Protein AF-A0A6I9YZV6-F1 (afdb_monomer)

Secondary structure (DSSP, 8-state):
----------HHHHHHHHHHHHHHHHH----PPPPHHHHHHHHHHHHHHHHHTT-----------------------PPP-----PPPPTT----TTB-TTS-B-BHHHHTTS-----TTEEEEEEEETTEEEEEEEEEEEGGGS--TTS--PPSS--EE-TTT----B-SHHHHHHHTT---SS---HHHHEEEEEEE-TTS-EEEEEEP--TT-------------------------------------------------

Mean predicted aligned error: 20.84 Å

Organism: NCBI:txid35019

Sequence (264 aa):
MGNSYAGQLNSTRFEEVLHNSIEASLRSSNLVPRPIFSQLYLEAERQLSSLEAGNRVDNEEEEEEEDDDGDEGSETSSPPVTYQMKPPPEGCCTTDGFCQTGKDLRLASILNEPIEVPAGFLLVGAKSPTLPEHLLVCAVDKRFLPDDNGHNALLGFSGNCVGCGKKGFCYFTEFSNHINLKLTSQPKKQKHLKYYLVRNAQGTLTKGSAICWKGAEFRNRHSSSNTSSHTLLQPAENTGSSATVTNEPFLAAHPVGQAGIHQT

Structure (mmCIF, N/CA/C/O backbone):
data_AF-A0A6I9YZV6-F1
#
_entry.id   AF-A0A6I9YZV6-F1
#
loop_
_atom_site.group_PDB
_atom_site.id
_atom_site.type_symbol
_atom_site.label_atom_id
_atom_site.label_alt_id
_atom_site.label_comp_id
_atom_site.label_asym_id
_atom_site.label_entity_id
_atom_site.label_seq_id
_atom_site.pdbx_PDB_ins_code
_atom_site.Cartn_x
_atom_site.Cartn_y
_atom_site.Cartn_z
_atom_site.occupancy
_atom_site.B_iso_or_equiv
_atom_site.auth_seq_id
_atom_site.auth_comp_id
_atom_site.auth_asym_id
_atom_site.auth_atom_id
_atom_site.pdbx_PDB_model_num
ATOM 1 N N . MET A 1 1 ? 67.826 3.030 4.778 1.00 44.44 1 MET A N 1
ATOM 2 C CA . MET A 1 1 ? 67.356 2.466 3.496 1.00 44.44 1 MET A CA 1
ATOM 3 C C . MET A 1 1 ? 65.960 1.913 3.711 1.00 44.44 1 MET A C 1
ATOM 5 O O . MET A 1 1 ? 65.828 0.868 4.327 1.00 44.44 1 MET A O 1
ATOM 9 N N . GLY A 1 2 ? 64.933 2.649 3.294 1.00 40.94 2 GLY A N 1
ATOM 10 C CA . GLY A 1 2 ? 63.548 2.184 3.284 1.00 40.94 2 GLY A CA 1
ATOM 11 C C . GLY A 1 2 ? 62.936 2.609 1.957 1.00 40.94 2 GLY A C 1
ATOM 12 O O . GLY A 1 2 ? 62.724 3.798 1.744 1.00 40.94 2 GLY A O 1
ATOM 13 N N . ASN A 1 3 ? 62.751 1.655 1.046 1.00 45.25 3 ASN A N 1
ATOM 14 C CA . ASN A 1 3 ? 62.124 1.886 -0.251 1.00 45.25 3 ASN A CA 1
ATOM 15 C C . ASN A 1 3 ? 60.603 1.832 -0.081 1.00 45.25 3 ASN A C 1
ATOM 17 O O . ASN A 1 3 ? 60.041 0.750 0.065 1.00 45.25 3 ASN A O 1
ATOM 21 N N . SER A 1 4 ? 59.946 2.987 -0.153 1.00 49.34 4 SER A N 1
ATOM 22 C CA . SER A 1 4 ? 58.495 3.088 -0.321 1.00 49.34 4 SER A CA 1
ATOM 23 C C . SER A 1 4 ? 58.179 3.409 -1.780 1.00 49.34 4 SER A C 1
ATOM 25 O O . SER A 1 4 ? 58.048 4.572 -2.134 1.00 49.34 4 SER A O 1
ATOM 27 N N . TYR A 1 5 ? 58.067 2.384 -2.625 1.00 50.94 5 TYR A N 1
ATOM 28 C CA . TYR A 1 5 ? 57.389 2.470 -3.925 1.00 50.94 5 TYR A CA 1
ATOM 29 C C . TYR A 1 5 ? 56.676 1.144 -4.187 1.00 50.94 5 TYR A C 1
ATOM 31 O O . TYR A 1 5 ? 57.190 0.249 -4.850 1.00 50.94 5 TYR A O 1
ATOM 39 N N . ALA A 1 6 ? 55.481 1.008 -3.623 1.00 50.12 6 ALA A N 1
ATOM 40 C CA . ALA A 1 6 ? 54.536 -0.037 -3.981 1.00 50.12 6 ALA A CA 1
ATOM 41 C C . ALA A 1 6 ? 53.150 0.608 -4.059 1.00 50.12 6 ALA A C 1
ATOM 43 O O . ALA A 1 6 ? 52.594 0.985 -3.032 1.00 50.12 6 ALA A O 1
ATOM 44 N N . GLY A 1 7 ? 52.616 0.764 -5.276 1.00 52.34 7 GLY A N 1
ATOM 45 C CA . GLY A 1 7 ? 51.182 1.008 -5.460 1.00 52.34 7 GLY A CA 1
ATOM 46 C C . GLY A 1 7 ? 50.742 2.081 -6.453 1.00 52.34 7 GLY A C 1
ATOM 47 O O . GLY A 1 7 ? 49.538 2.240 -6.611 1.00 52.34 7 GLY A O 1
ATOM 48 N N . GLN A 1 8 ? 51.631 2.786 -7.159 1.00 49.34 8 GLN A N 1
ATOM 49 C CA . GLN A 1 8 ? 51.195 3.673 -8.246 1.00 49.34 8 GLN A CA 1
ATOM 50 C C . GLN A 1 8 ? 51.105 2.871 -9.548 1.00 49.34 8 GLN A C 1
ATOM 52 O O . GLN A 1 8 ? 52.004 2.875 -10.385 1.00 49.34 8 GLN A O 1
ATOM 57 N N . LEU A 1 9 ? 50.032 2.091 -9.675 1.00 53.56 9 LEU A N 1
ATOM 58 C CA . LEU A 1 9 ? 49.650 1.505 -10.954 1.00 53.56 9 LEU A CA 1
ATOM 59 C C . LEU A 1 9 ? 49.192 2.675 -11.827 1.00 53.56 9 LEU A C 1
ATOM 61 O O . LEU A 1 9 ? 48.122 3.234 -11.605 1.00 53.56 9 LEU A O 1
ATOM 65 N N . ASN A 1 10 ? 50.062 3.104 -12.737 1.00 57.56 10 ASN A N 1
ATOM 66 C CA . ASN A 1 10 ? 49.837 4.209 -13.661 1.00 57.56 10 ASN A CA 1
ATOM 67 C C . ASN A 1 10 ? 48.457 4.084 -14.336 1.00 57.56 10 ASN A C 1
ATOM 69 O O . ASN A 1 10 ? 48.278 3.245 -15.221 1.00 57.56 10 ASN A O 1
ATOM 73 N N . SER A 1 11 ? 47.501 4.924 -13.910 1.00 60.69 11 SER A N 1
ATOM 74 C CA . SER A 1 11 ? 46.153 5.062 -14.494 1.00 60.69 11 SER A CA 1
ATOM 75 C C . SER A 1 11 ? 46.207 5.188 -16.016 1.00 60.69 11 SER A C 1
ATOM 77 O O . SER A 1 11 ? 45.380 4.614 -16.715 1.00 60.69 11 SER A O 1
ATOM 79 N N . THR A 1 12 ? 47.265 5.823 -16.524 1.00 63.78 12 THR A N 1
ATOM 80 C CA . THR A 1 12 ? 47.551 6.024 -17.946 1.00 63.78 12 THR A CA 1
ATOM 81 C C . THR A 1 12 ? 47.537 4.742 -18.768 1.00 63.78 12 THR A C 1
ATOM 83 O O . THR A 1 12 ? 47.009 4.747 -19.871 1.00 63.78 12 THR A O 1
ATOM 86 N N . ARG A 1 13 ? 48.040 3.612 -18.250 1.00 69.88 13 ARG A N 1
ATOM 87 C CA . ARG A 1 13 ? 48.039 2.359 -19.028 1.00 69.88 13 ARG A CA 1
ATOM 88 C C . ARG A 1 13 ? 46.635 1.771 -19.166 1.00 69.88 13 ARG A C 1
ATOM 90 O O . ARG A 1 13 ? 46.313 1.171 -20.185 1.00 69.88 13 ARG A O 1
ATOM 97 N N . PHE A 1 14 ? 45.817 1.889 -18.124 1.00 75.00 14 PHE A N 1
ATOM 98 C CA . PHE A 1 14 ? 44.430 1.431 -18.173 1.00 75.00 14 PHE A CA 1
ATOM 99 C C . PHE A 1 14 ? 43.590 2.345 -19.066 1.00 75.00 14 PHE A C 1
ATOM 101 O O . PHE A 1 14 ? 42.806 1.864 -19.878 1.00 75.00 14 PHE A O 1
ATOM 108 N N . GLU A 1 15 ? 43.814 3.648 -18.952 1.00 78.06 15 GLU A N 1
ATOM 109 C CA . GLU A 1 15 ? 43.175 4.680 -19.758 1.00 78.06 15 GLU A CA 1
ATOM 110 C C . GLU A 1 15 ? 43.493 4.493 -21.249 1.00 78.06 15 GLU A C 1
ATOM 112 O O . GLU A 1 15 ? 42.571 4.382 -22.051 1.00 78.06 15 GLU A O 1
ATOM 117 N N . GLU A 1 16 ? 44.758 4.289 -21.629 1.00 79.25 16 GLU A N 1
ATOM 118 C CA . GLU A 1 16 ? 45.148 3.978 -23.016 1.00 79.25 16 GLU A CA 1
ATOM 119 C C . GLU A 1 16 ? 44.486 2.702 -23.553 1.00 79.25 16 GLU A C 1
ATOM 121 O O . GLU A 1 16 ? 44.028 2.672 -24.695 1.00 79.25 16 GLU A O 1
ATOM 126 N N . VAL A 1 17 ? 44.400 1.645 -22.739 1.00 82.56 17 VAL A N 1
ATOM 127 C CA . VAL A 1 17 ? 43.733 0.395 -23.139 1.00 82.56 17 VAL A CA 1
ATOM 128 C C . VAL A 1 17 ? 42.227 0.605 -23.319 1.00 82.56 17 VAL A C 1
ATOM 130 O O . VAL A 1 17 ? 41.647 0.048 -24.253 1.00 82.56 17 VAL A O 1
ATOM 133 N N . LEU A 1 18 ? 41.591 1.425 -22.477 1.00 83.62 18 LEU A N 1
ATOM 134 C CA . LEU A 1 18 ? 40.186 1.800 -22.639 1.00 83.62 18 LEU A CA 1
ATOM 135 C C . LEU A 1 18 ? 39.966 2.610 -23.917 1.00 83.62 18 LEU A C 1
ATOM 137 O O . LEU A 1 18 ? 39.087 2.256 -24.702 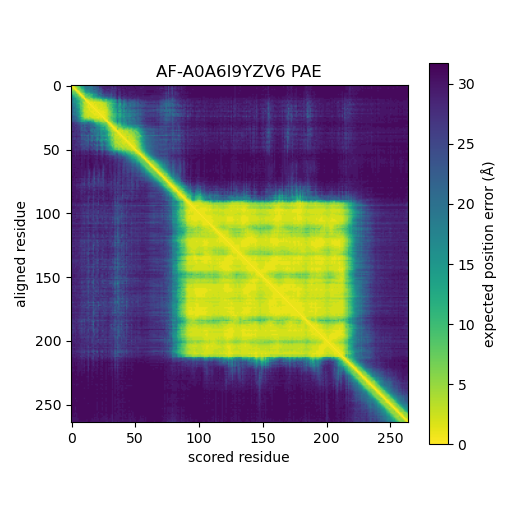1.00 83.62 18 LEU A O 1
ATOM 141 N N . HIS A 1 19 ? 40.782 3.638 -24.159 1.00 84.94 19 HIS A N 1
ATOM 142 C CA . HIS A 1 19 ? 40.709 4.440 -25.381 1.00 84.94 19 HIS A CA 1
ATOM 143 C C . HIS A 1 19 ? 40.888 3.566 -26.629 1.00 84.94 19 HIS A C 1
ATOM 145 O O . HIS A 1 19 ? 40.088 3.658 -27.560 1.00 84.94 19 HIS A O 1
ATOM 151 N N . ASN A 1 20 ? 41.850 2.638 -26.614 1.00 84.19 20 ASN A N 1
ATOM 152 C CA . ASN A 1 20 ? 42.085 1.706 -27.718 1.00 84.19 20 ASN A CA 1
ATOM 153 C C . ASN A 1 20 ? 40.909 0.732 -27.921 1.00 84.19 20 ASN A C 1
ATOM 155 O O . ASN A 1 20 ? 40.487 0.488 -29.050 1.00 84.19 20 ASN A O 1
ATOM 159 N N . SER A 1 21 ? 40.317 0.223 -26.835 1.00 79.19 21 SER A N 1
ATOM 160 C CA . SER A 1 21 ? 39.144 -0.656 -26.905 1.00 79.19 21 SER A CA 1
ATOM 161 C C . SER A 1 21 ? 37.906 0.061 -27.450 1.00 79.19 21 SER A C 1
ATOM 163 O O . SER A 1 21 ? 37.134 -0.547 -28.193 1.00 79.19 21 SER A O 1
ATOM 165 N N . ILE A 1 22 ? 37.694 1.328 -27.083 1.00 79.25 22 ILE A N 1
ATOM 166 C CA . ILE A 1 22 ? 36.577 2.145 -27.579 1.00 79.25 22 ILE A CA 1
ATOM 167 C C . ILE A 1 22 ? 36.776 2.435 -29.067 1.00 79.25 22 ILE A C 1
ATOM 169 O O . ILE A 1 22 ? 35.869 2.199 -29.864 1.00 79.25 22 ILE A O 1
ATOM 173 N N . GLU A 1 23 ? 37.978 2.858 -29.459 1.00 84.25 23 GLU A N 1
ATOM 174 C CA . GLU A 1 23 ? 38.325 3.083 -30.860 1.00 84.25 23 GLU A CA 1
ATOM 175 C C . GLU A 1 23 ? 38.184 1.819 -31.718 1.00 84.25 23 GLU A C 1
ATOM 177 O O . GLU A 1 23 ? 37.659 1.882 -32.831 1.00 84.25 23 GLU A O 1
ATOM 182 N N . ALA A 1 24 ? 38.613 0.661 -31.210 1.00 80.94 24 ALA A N 1
ATOM 183 C CA . ALA A 1 24 ? 38.456 -0.615 -31.901 1.00 80.94 24 ALA A CA 1
ATOM 184 C C . ALA A 1 24 ? 36.977 -0.986 -32.076 1.00 80.94 24 ALA A C 1
ATOM 186 O O . ALA A 1 24 ? 36.591 -1.463 -33.141 1.00 80.94 24 ALA A O 1
ATOM 187 N N . SER A 1 25 ? 36.145 -0.723 -31.064 1.00 79.00 25 SER A N 1
ATOM 188 C CA . SER A 1 25 ? 34.703 -0.972 -31.122 1.00 79.00 25 SER A CA 1
ATOM 189 C C . SER A 1 25 ? 34.014 -0.065 -32.149 1.00 79.00 25 SER A C 1
ATOM 191 O O . SER A 1 25 ? 33.261 -0.558 -32.987 1.00 79.00 25 SER A O 1
ATOM 193 N N . LEU A 1 26 ? 34.346 1.234 -32.159 1.00 76.50 26 LEU A N 1
ATOM 194 C CA . LEU A 1 26 ? 33.805 2.224 -33.102 1.00 76.50 26 LEU A CA 1
ATOM 195 C C . LEU A 1 26 ? 34.241 1.977 -34.552 1.00 76.50 26 LEU A C 1
ATOM 197 O O . LEU A 1 26 ? 33.471 2.230 -35.476 1.00 76.50 26 LEU A O 1
ATOM 201 N N . ARG A 1 27 ? 35.461 1.469 -34.768 1.00 81.06 27 ARG A N 1
ATOM 202 C CA . ARG A 1 27 ? 35.944 1.072 -36.102 1.00 81.06 27 ARG A CA 1
ATOM 203 C C . ARG A 1 27 ? 35.453 -0.311 -36.527 1.00 81.06 27 ARG A C 1
ATOM 205 O O . ARG A 1 27 ? 35.581 -0.663 -37.700 1.00 81.06 27 ARG A O 1
ATOM 212 N N . SER A 1 28 ? 34.912 -1.111 -35.607 1.00 71.56 28 SER A N 1
ATOM 213 C CA . SER A 1 28 ? 34.403 -2.436 -35.939 1.00 71.56 28 SER A CA 1
ATOM 214 C C . SER A 1 28 ? 33.027 -2.333 -36.598 1.00 71.56 28 SER A C 1
ATOM 216 O O . SER A 1 28 ? 32.058 -1.866 -36.010 1.00 71.56 28 SER A O 1
ATOM 218 N N . SER A 1 29 ? 32.917 -2.834 -37.826 1.00 64.25 29 SER A N 1
ATOM 219 C CA . SER A 1 29 ? 31.647 -3.012 -38.541 1.00 64.25 29 SER A CA 1
ATOM 220 C C . SER A 1 29 ? 30.896 -4.277 -38.100 1.00 64.25 29 SER A C 1
ATOM 222 O O . SER A 1 29 ? 30.079 -4.819 -38.847 1.00 64.25 29 SER A O 1
ATOM 224 N N . ASN A 1 30 ? 31.166 -4.779 -36.889 1.00 64.94 30 ASN A N 1
ATOM 225 C CA . ASN A 1 30 ? 30.411 -5.893 -36.336 1.00 64.94 30 ASN A CA 1
ATOM 226 C C . ASN A 1 30 ? 29.022 -5.377 -35.977 1.00 64.94 30 ASN A C 1
ATOM 228 O O . ASN A 1 30 ? 28.838 -4.691 -34.973 1.00 64.94 30 ASN A O 1
ATOM 232 N N . LEU A 1 31 ? 28.041 -5.708 -36.816 1.00 61.03 31 LEU A N 1
ATOM 233 C CA . LEU A 1 31 ? 26.633 -5.492 -36.525 1.00 61.03 31 LEU A CA 1
ATOM 234 C C . LEU A 1 31 ? 26.278 -6.326 -35.292 1.00 61.03 31 LEU A C 1
ATOM 236 O O . LEU A 1 31 ? 25.916 -7.497 -35.397 1.00 61.03 31 LEU A O 1
ATOM 240 N N . VAL A 1 32 ? 26.415 -5.726 -34.110 1.00 64.44 32 VAL A N 1
ATOM 241 C CA . VAL A 1 32 ? 25.829 -6.257 -32.882 1.00 64.44 32 VAL A CA 1
ATOM 242 C C . VAL A 1 32 ? 24.349 -6.478 -33.196 1.00 64.44 32 VAL A C 1
ATOM 244 O O . VAL A 1 32 ? 23.688 -5.512 -33.596 1.00 64.44 32 VAL A O 1
ATOM 247 N N . PRO A 1 33 ? 23.819 -7.714 -33.088 1.00 59.50 33 PRO A N 1
ATOM 248 C CA . PRO A 1 33 ? 22.413 -7.965 -33.353 1.00 59.50 33 PRO A CA 1
ATOM 249 C C . PRO A 1 33 ? 21.601 -6.995 -32.506 1.00 59.50 33 PRO A C 1
ATOM 251 O O . PRO A 1 33 ? 21.724 -6.990 -31.277 1.00 59.50 33 PRO A O 1
ATOM 254 N N . ARG A 1 34 ? 20.837 -6.113 -33.159 1.00 64.12 34 ARG A N 1
ATOM 255 C CA . ARG A 1 34 ? 20.019 -5.148 -32.430 1.00 64.12 34 ARG A CA 1
ATOM 256 C C . ARG A 1 34 ? 19.104 -5.936 -31.491 1.00 64.12 34 ARG A C 1
ATOM 258 O O . ARG A 1 34 ? 18.521 -6.932 -31.923 1.00 64.12 34 ARG A O 1
ATOM 265 N N . PRO A 1 35 ? 18.975 -5.528 -30.217 1.00 72.88 35 PRO A N 1
ATOM 266 C CA . PRO A 1 35 ? 18.020 -6.150 -29.317 1.00 72.88 35 PRO A CA 1
ATOM 267 C C . PRO A 1 35 ? 16.649 -6.172 -29.995 1.00 72.88 35 PRO A C 1
ATOM 269 O O . PRO A 1 35 ? 16.227 -5.152 -30.542 1.00 72.88 35 PRO A O 1
ATOM 272 N N . ILE A 1 36 ? 15.961 -7.318 -29.953 1.00 69.94 36 ILE A N 1
ATOM 273 C CA . ILE A 1 36 ? 14.684 -7.555 -30.658 1.00 69.94 36 ILE A CA 1
ATOM 274 C C . ILE A 1 36 ? 13.688 -6.407 -30.419 1.00 69.94 36 ILE A C 1
ATOM 276 O O . ILE A 1 36 ? 12.962 -5.999 -31.319 1.00 69.94 36 ILE A O 1
ATOM 280 N N . PHE A 1 37 ? 13.711 -5.825 -29.219 1.00 70.69 37 PHE A N 1
ATOM 281 C CA . PHE A 1 37 ? 12.858 -4.705 -28.846 1.00 70.69 37 PHE A CA 1
ATOM 282 C C . PHE A 1 37 ? 13.095 -3.429 -29.678 1.00 70.69 37 PHE A C 1
ATOM 284 O O . PHE A 1 37 ? 12.135 -2.809 -30.127 1.00 70.69 37 PHE A O 1
ATOM 291 N N . SER A 1 38 ? 14.351 -3.054 -29.941 1.00 68.00 38 SER A N 1
ATOM 292 C CA . SER A 1 38 ? 14.676 -1.876 -30.762 1.00 68.00 38 SER A CA 1
ATOM 293 C C . SER A 1 38 ? 14.303 -2.077 -32.227 1.00 68.00 38 SER A C 1
ATOM 295 O O . SER A 1 38 ? 13.944 -1.119 -32.904 1.00 68.00 38 SER A O 1
ATOM 297 N N . GLN A 1 39 ? 14.378 -3.315 -32.720 1.00 70.75 39 GLN A N 1
ATOM 298 C CA . GLN A 1 39 ? 13.991 -3.632 -34.091 1.00 70.75 39 GLN A CA 1
ATOM 299 C C . GLN A 1 39 ? 12.475 -3.522 -34.279 1.00 70.75 39 GLN A C 1
ATOM 301 O O . GLN A 1 39 ? 12.041 -2.896 -35.238 1.00 70.75 39 GLN A O 1
ATOM 306 N N . LEU A 1 40 ? 11.687 -4.031 -33.326 1.00 72.38 40 LEU A N 1
ATOM 307 C CA . LEU A 1 40 ? 10.227 -3.905 -33.351 1.00 72.38 40 LEU A CA 1
ATOM 308 C C . LEU A 1 40 ? 9.767 -2.445 -33.290 1.00 72.38 40 LEU A C 1
ATOM 310 O O . LEU A 1 40 ? 8.849 -2.074 -34.011 1.00 72.38 40 LEU A O 1
ATOM 314 N N . TYR A 1 41 ? 10.408 -1.619 -32.459 1.00 73.25 41 TYR A N 1
ATOM 315 C CA . TYR A 1 41 ? 10.058 -0.204 -32.343 1.00 73.25 41 TYR A CA 1
ATOM 316 C C . TYR A 1 41 ? 10.369 0.573 -33.633 1.00 73.25 41 TYR A C 1
ATOM 318 O O . TYR A 1 41 ? 9.487 1.230 -34.173 1.00 73.25 41 TYR A O 1
ATOM 326 N N . LEU A 1 42 ? 11.579 0.420 -34.184 1.00 73.00 42 LEU A N 1
ATOM 327 C CA . LEU A 1 42 ? 11.977 1.089 -35.431 1.00 73.00 42 LEU A CA 1
ATOM 328 C C . LEU A 1 42 ? 11.180 0.595 -36.648 1.00 73.00 42 LEU A C 1
ATOM 330 O O . LEU A 1 42 ? 10.915 1.354 -37.578 1.00 73.00 42 LEU A O 1
ATOM 334 N N . GLU A 1 43 ? 10.802 -0.683 -36.668 1.00 74.06 43 GLU A N 1
ATOM 335 C CA . GLU A 1 43 ? 9.955 -1.236 -37.723 1.00 74.06 43 GLU A CA 1
ATOM 336 C C . GLU A 1 43 ? 8.508 -0.749 -37.602 1.00 74.06 43 GLU A C 1
ATOM 338 O O . GLU A 1 43 ? 7.895 -0.441 -38.623 1.00 74.06 43 GLU A O 1
ATOM 343 N N . ALA A 1 44 ? 7.996 -0.591 -36.377 1.00 70.50 44 ALA A N 1
ATOM 344 C CA . ALA A 1 44 ? 6.698 0.028 -36.128 1.00 70.50 44 ALA A CA 1
ATOM 345 C C . ALA A 1 44 ? 6.686 1.509 -36.540 1.00 70.50 44 ALA A C 1
ATOM 347 O O . ALA A 1 44 ? 5.769 1.920 -37.246 1.00 70.50 44 ALA A O 1
ATOM 348 N N . GLU A 1 45 ? 7.717 2.287 -36.191 1.00 69.88 45 GLU A N 1
ATOM 349 C CA . GLU A 1 45 ? 7.854 3.681 -36.641 1.00 69.88 45 GLU A CA 1
ATOM 350 C C . GLU A 1 45 ? 7.901 3.771 -38.169 1.00 69.88 45 GLU A C 1
ATOM 352 O O . GLU A 1 45 ? 7.150 4.539 -38.759 1.00 69.88 45 GLU A O 1
ATOM 357 N N . ARG A 1 46 ? 8.689 2.918 -38.839 1.00 73.56 46 ARG A N 1
ATOM 358 C CA . ARG A 1 46 ? 8.756 2.894 -40.309 1.00 73.56 46 ARG A CA 1
ATOM 359 C C . ARG A 1 46 ? 7.420 2.525 -40.964 1.00 73.56 46 ARG A C 1
ATOM 361 O O . ARG A 1 46 ? 7.106 3.050 -42.031 1.00 73.56 46 ARG A O 1
ATOM 368 N N . GLN A 1 47 ? 6.641 1.624 -40.361 1.00 69.00 47 GLN A N 1
ATOM 369 C CA . GLN A 1 47 ? 5.294 1.308 -40.849 1.00 69.00 47 GLN A CA 1
ATOM 370 C C . GLN A 1 47 ? 4.324 2.478 -40.660 1.00 69.00 47 GLN A C 1
ATOM 372 O O . GLN A 1 47 ? 3.503 2.716 -41.543 1.00 69.00 47 GLN A O 1
ATOM 377 N N . LEU A 1 48 ? 4.451 3.232 -39.566 1.00 67.81 48 LEU A N 1
ATOM 378 C CA . LEU A 1 48 ? 3.666 4.445 -39.334 1.00 67.81 48 LEU A CA 1
ATOM 379 C C . LEU A 1 48 ? 4.031 5.544 -40.341 1.00 67.81 48 LEU A C 1
ATOM 381 O O . LEU A 1 48 ? 3.138 6.069 -41.001 1.00 67.81 48 LEU A O 1
ATOM 385 N N . SER A 1 49 ? 5.323 5.784 -40.582 1.00 63.91 49 SER A N 1
ATOM 386 C CA . SER A 1 49 ? 5.779 6.758 -41.585 1.00 63.91 49 SER A CA 1
ATOM 387 C C . SER A 1 49 ? 5.340 6.387 -43.008 1.00 63.91 49 SER A C 1
ATOM 389 O O . SER A 1 49 ? 5.014 7.255 -43.815 1.00 63.91 49 SER A O 1
ATOM 391 N N . SER A 1 50 ? 5.296 5.088 -43.332 1.00 64.25 50 SER A N 1
ATOM 392 C CA . SER A 1 50 ? 4.795 4.607 -44.627 1.00 64.25 50 SER A CA 1
ATOM 393 C C . SER A 1 50 ? 3.276 4.743 -44.775 1.00 64.25 50 SER A C 1
ATOM 395 O O . SER A 1 50 ? 2.793 4.788 -45.906 1.00 64.25 50 SER A O 1
ATOM 397 N N . LEU A 1 51 ? 2.527 4.772 -43.668 1.00 59.78 51 LEU A N 1
ATOM 398 C CA . LEU A 1 51 ? 1.076 4.965 -43.658 1.00 59.78 51 LEU A CA 1
ATOM 399 C C . LEU A 1 51 ? 0.713 6.457 -43.745 1.00 59.78 51 LEU A C 1
ATOM 401 O O . LEU A 1 51 ? -0.270 6.815 -44.389 1.00 59.78 51 LEU A O 1
ATOM 405 N N . GLU A 1 52 ? 1.540 7.327 -43.163 1.00 57.44 52 GLU A N 1
ATOM 406 C CA . GLU A 1 52 ? 1.384 8.787 -43.218 1.00 57.44 52 GLU A CA 1
ATOM 407 C C . GLU A 1 52 ? 1.720 9.371 -44.602 1.00 57.44 52 GLU A C 1
ATOM 409 O O . GLU A 1 52 ? 1.104 10.347 -45.024 1.00 57.44 52 GLU A O 1
ATOM 414 N N . ALA A 1 53 ? 2.598 8.725 -45.379 1.00 51.62 53 ALA A N 1
ATOM 415 C CA . ALA A 1 53 ? 2.918 9.127 -46.756 1.00 51.62 53 ALA A CA 1
ATOM 416 C C . ALA A 1 53 ? 1.806 8.831 -47.796 1.00 51.62 53 ALA A C 1
ATOM 418 O O . ALA A 1 53 ? 1.966 9.150 -48.975 1.00 51.62 53 ALA A O 1
ATOM 419 N N . GLY A 1 54 ? 0.689 8.211 -47.389 1.00 46.28 54 GLY A N 1
ATOM 420 C CA . GLY A 1 54 ? -0.422 7.824 -48.271 1.00 46.28 54 GLY A CA 1
ATOM 421 C C . GLY A 1 54 ? -1.549 8.854 -48.431 1.00 46.28 54 GLY A C 1
ATOM 422 O O . GLY A 1 54 ? -2.411 8.660 -49.286 1.00 46.28 54 GLY A O 1
ATOM 423 N N . ASN A 1 55 ? -1.558 9.945 -47.659 1.00 43.72 55 ASN A N 1
ATOM 424 C CA . ASN A 1 55 ? -2.611 10.966 -47.706 1.00 43.72 55 ASN A CA 1
ATOM 425 C C . ASN A 1 55 ? -2.036 12.330 -48.125 1.00 43.72 55 ASN A C 1
ATOM 427 O O . ASN A 1 55 ? -1.577 13.099 -47.286 1.00 43.72 55 ASN A O 1
ATOM 431 N N . ARG A 1 56 ? -2.094 12.654 -49.423 1.00 47.78 56 ARG A N 1
ATOM 432 C CA . ARG A 1 56 ? -1.774 13.991 -49.953 1.00 47.78 56 ARG A CA 1
ATOM 433 C C . ARG A 1 56 ? -3.033 14.676 -50.494 1.00 47.78 56 ARG A C 1
ATOM 435 O O . ARG A 1 56 ? -3.580 14.206 -51.485 1.00 47.78 56 ARG A O 1
ATOM 442 N N . VAL A 1 57 ? -3.420 15.797 -49.881 1.00 37.69 57 VAL A N 1
ATOM 443 C CA . VAL A 1 57 ? -4.130 16.951 -50.483 1.00 37.69 57 VAL A CA 1
ATOM 444 C C . VAL A 1 57 ? -3.653 18.173 -49.674 1.00 37.69 57 VAL A C 1
ATOM 446 O O . VAL A 1 57 ? -3.942 18.249 -48.487 1.00 37.69 57 VAL A O 1
ATOM 449 N N . ASP A 1 58 ? -2.593 18.856 -50.110 1.00 38.97 58 ASP A N 1
ATOM 450 C CA . ASP A 1 58 ? -2.621 20.110 -50.890 1.00 38.97 58 ASP A CA 1
ATOM 451 C C . ASP A 1 58 ? -3.178 21.315 -50.105 1.00 38.97 58 ASP A C 1
ATOM 453 O O . ASP A 1 58 ? -4.390 21.439 -49.956 1.00 38.97 58 ASP A O 1
ATOM 457 N N . ASN A 1 59 ? -2.282 22.165 -49.581 1.00 40.16 59 ASN A N 1
ATOM 458 C CA . ASN A 1 59 ? -2.399 23.625 -49.665 1.00 40.16 59 ASN A CA 1
ATOM 459 C C . ASN A 1 59 ? -1.044 24.282 -49.327 1.00 40.16 59 ASN A C 1
ATOM 461 O O . ASN A 1 59 ? -0.417 23.931 -48.325 1.00 40.16 59 ASN A O 1
ATOM 465 N N . GLU A 1 60 ? -0.615 25.184 -50.203 1.00 43.75 60 GLU A N 1
ATOM 466 C CA . GLU A 1 60 ? 0.655 25.922 -50.226 1.00 43.75 60 GLU A CA 1
ATOM 467 C C . GLU A 1 60 ? 0.561 27.266 -49.460 1.00 43.75 60 GLU A C 1
ATOM 469 O O . GLU A 1 60 ? -0.499 27.584 -48.918 1.00 43.75 60 GLU A O 1
ATOM 474 N N . GLU A 1 61 ? 1.670 28.026 -49.492 1.00 39.44 61 GLU A N 1
ATOM 475 C CA . GLU A 1 61 ? 2.003 29.360 -48.926 1.00 39.44 61 GLU A CA 1
ATOM 476 C C . GLU A 1 61 ? 2.914 29.271 -47.677 1.00 39.44 61 GLU A C 1
ATOM 478 O O . GLU A 1 61 ? 2.461 28.938 -46.583 1.00 39.44 61 GLU A O 1
ATOM 483 N N . GLU A 1 62 ? 4.248 29.228 -47.872 1.00 43.47 62 GLU A N 1
ATOM 484 C CA . GLU A 1 62 ? 5.207 30.368 -48.023 1.00 43.47 62 GLU A CA 1
ATOM 485 C C . GLU A 1 62 ? 5.369 31.165 -46.715 1.00 43.47 62 GLU A C 1
ATOM 487 O O . GLU A 1 62 ? 4.392 31.430 -46.030 1.00 43.47 62 GLU A O 1
ATOM 492 N N . GLU A 1 63 ? 6.511 31.672 -46.268 1.00 41.75 63 GLU A N 1
ATOM 493 C CA . GLU A 1 63 ? 7.961 31.602 -46.505 1.00 41.75 63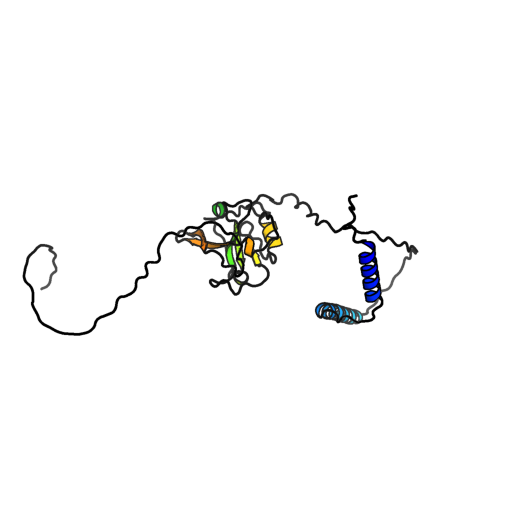 GLU A CA 1
ATOM 494 C C . GLU A 1 63 ? 8.519 32.427 -45.317 1.00 41.75 63 GLU A C 1
ATOM 496 O O . GLU A 1 63 ? 7.844 33.350 -44.865 1.00 41.75 63 GLU A O 1
ATOM 501 N N . GLU A 1 64 ? 9.699 32.108 -44.787 1.00 40.84 64 GLU A N 1
ATOM 502 C CA . GLU A 1 64 ? 10.716 33.100 -44.384 1.00 40.84 64 GLU A CA 1
ATOM 503 C C . GLU A 1 64 ? 11.937 32.361 -43.820 1.00 40.84 64 GLU A C 1
ATOM 505 O O . GLU A 1 64 ? 11.872 31.638 -42.822 1.00 40.84 64 GLU A O 1
ATOM 510 N N . GLU A 1 65 ? 13.039 32.516 -44.545 1.00 45.72 65 GLU A N 1
ATOM 511 C CA . GLU A 1 65 ? 14.372 32.034 -44.221 1.00 45.72 65 GLU A CA 1
ATOM 512 C C . GLU A 1 65 ? 15.061 32.998 -43.255 1.00 45.72 65 GLU A C 1
ATOM 514 O O . GLU A 1 65 ? 15.002 34.205 -43.467 1.00 45.72 65 GLU A O 1
ATOM 519 N N . GLU A 1 66 ? 15.795 32.474 -42.274 1.00 46.78 66 GLU A N 1
ATOM 520 C CA . GLU A 1 66 ? 17.030 33.115 -41.820 1.00 46.78 66 GLU A CA 1
ATOM 521 C C . GLU A 1 66 ? 18.084 32.030 -41.572 1.00 46.78 66 GLU A C 1
ATOM 523 O O . GLU A 1 66 ? 17.925 31.140 -40.731 1.0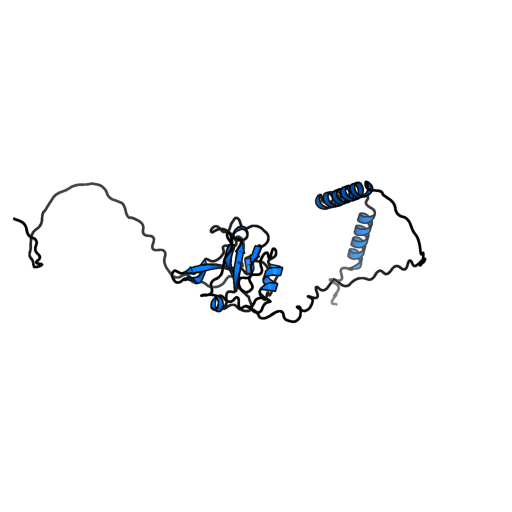0 46.78 66 GLU A O 1
ATOM 528 N N . ASP A 1 67 ? 19.145 32.122 -42.370 1.00 47.94 67 ASP A N 1
ATOM 529 C CA . ASP A 1 67 ? 20.432 31.469 -42.195 1.00 47.94 67 ASP A CA 1
ATOM 530 C C . ASP A 1 67 ? 21.056 31.848 -40.838 1.00 47.94 67 ASP A C 1
ATOM 532 O O . ASP A 1 67 ? 21.170 33.029 -40.512 1.00 47.94 67 ASP A O 1
ATOM 536 N N . ASP A 1 68 ? 21.549 30.864 -40.082 1.00 50.25 68 ASP A N 1
ATOM 537 C CA . ASP A 1 68 ? 22.675 31.082 -39.167 1.00 50.25 68 ASP A CA 1
ATOM 538 C C . ASP A 1 68 ? 23.584 29.848 -39.187 1.00 50.25 68 ASP A C 1
ATOM 540 O O . ASP A 1 68 ? 23.289 28.785 -38.630 1.00 50.25 68 ASP A O 1
ATOM 544 N N . ASP A 1 69 ? 24.689 30.003 -39.910 1.0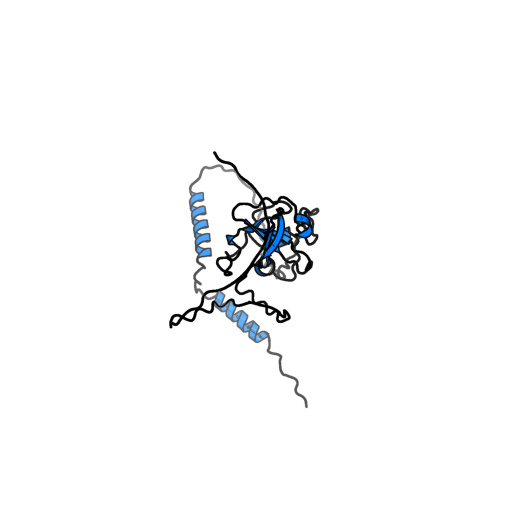0 54.50 69 ASP A N 1
ATOM 545 C CA . ASP A 1 69 ? 25.835 29.111 -39.912 1.00 54.50 69 ASP A CA 1
ATOM 546 C C . ASP A 1 69 ? 26.576 29.218 -38.570 1.00 54.50 69 ASP A C 1
ATOM 548 O O . ASP A 1 69 ? 27.113 30.271 -38.225 1.00 54.50 69 ASP A O 1
ATOM 552 N N . GLY A 1 70 ? 26.694 28.112 -37.833 1.00 45.44 70 GLY A N 1
ATOM 553 C CA . GLY A 1 70 ? 27.435 28.106 -36.571 1.00 45.44 70 GLY A CA 1
ATOM 554 C C . GLY A 1 70 ? 27.720 26.716 -36.015 1.00 45.44 70 GLY A C 1
ATOM 555 O O . GLY A 1 70 ? 27.163 26.317 -34.996 1.00 45.44 70 GLY A O 1
ATOM 556 N N . ASP A 1 71 ? 28.609 25.974 -36.675 1.00 50.50 71 ASP A N 1
ATOM 557 C CA . ASP A 1 71 ? 29.328 24.854 -36.059 1.00 50.50 71 ASP A CA 1
ATOM 558 C C . ASP A 1 71 ? 30.269 25.394 -34.969 1.00 50.50 71 ASP A C 1
ATOM 560 O O . ASP A 1 71 ? 31.342 25.909 -35.273 1.00 50.50 71 ASP A O 1
ATOM 564 N N . GLU A 1 72 ? 29.884 25.268 -33.698 1.00 49.66 72 GLU A N 1
ATOM 565 C CA . GLU A 1 72 ? 30.844 25.255 -32.594 1.00 49.66 72 GLU A CA 1
ATOM 566 C C . GLU A 1 72 ? 30.577 24.067 -31.666 1.00 49.66 72 GLU A C 1
ATOM 568 O O . GLU A 1 72 ? 29.620 24.015 -30.885 1.00 49.66 72 GLU A O 1
ATOM 573 N N . GLY A 1 73 ? 31.482 23.091 -31.749 1.00 54.78 73 GLY A N 1
ATOM 574 C CA . GLY A 1 73 ? 31.582 21.973 -30.828 1.00 54.78 73 GLY A CA 1
ATOM 575 C C . GLY A 1 73 ? 31.623 22.438 -29.372 1.00 54.78 73 GLY A C 1
ATOM 576 O O . GLY A 1 73 ? 32.565 23.085 -28.924 1.00 54.78 73 GLY A O 1
ATOM 577 N N . SER A 1 74 ? 30.605 22.049 -28.608 1.00 46.50 74 SER A N 1
ATOM 578 C CA . SER A 1 74 ? 30.588 22.173 -27.153 1.00 46.50 74 SER A CA 1
ATOM 579 C C . SER A 1 74 ? 30.440 20.794 -26.525 1.00 46.50 74 SER A C 1
ATOM 581 O O . SER A 1 74 ? 29.348 20.320 -26.213 1.00 46.50 74 SER A O 1
ATOM 583 N N . GLU A 1 75 ? 31.583 20.153 -26.306 1.00 47.97 75 GLU A N 1
ATOM 584 C CA . GLU A 1 75 ? 31.759 19.009 -25.413 1.00 47.97 75 GLU A CA 1
ATOM 585 C C . GLU A 1 75 ? 31.522 19.425 -23.948 1.00 47.97 75 GLU A C 1
ATOM 587 O O . GLU A 1 75 ? 32.422 19.504 -23.114 1.00 47.97 75 GLU A O 1
ATOM 592 N N . THR A 1 76 ? 30.270 19.716 -23.598 1.00 41.69 76 THR A N 1
ATOM 593 C CA . THR A 1 76 ? 29.898 19.933 -22.199 1.00 41.69 76 THR A CA 1
ATOM 594 C C . THR A 1 76 ? 29.732 18.581 -21.517 1.00 41.69 76 THR A C 1
ATOM 596 O O . THR A 1 76 ? 28.720 17.889 -21.632 1.00 41.69 76 THR A O 1
ATOM 599 N N . SER A 1 77 ? 30.775 18.199 -20.782 1.00 50.72 77 SER A N 1
ATOM 600 C CA . SER A 1 77 ? 30.751 17.125 -19.793 1.00 50.72 77 SER A CA 1
ATOM 601 C C . SER A 1 77 ? 29.650 17.409 -18.768 1.00 50.72 77 SER A C 1
ATOM 603 O O . SER A 1 77 ? 29.874 18.083 -17.762 1.00 50.72 77 SER A O 1
ATOM 605 N N . SER A 1 78 ? 28.434 16.936 -19.038 1.00 51.44 78 SER A N 1
ATOM 606 C CA . SER A 1 78 ? 27.326 17.039 -18.095 1.00 51.44 78 SER A CA 1
ATOM 607 C C . SER A 1 78 ? 27.700 16.259 -16.830 1.00 51.44 78 SER A C 1
ATOM 609 O O . SER A 1 78 ? 28.013 15.067 -16.933 1.00 51.44 78 SER A O 1
ATOM 611 N N . PRO A 1 79 ? 27.692 16.877 -15.633 1.00 60.50 79 PRO A N 1
ATOM 612 C CA . PRO A 1 79 ? 27.862 16.119 -14.400 1.00 60.50 79 PRO A CA 1
ATOM 613 C C . PRO A 1 79 ? 26.760 15.050 -14.318 1.00 60.50 79 PRO A C 1
ATOM 615 O O . PRO A 1 79 ? 25.678 15.248 -14.885 1.00 60.50 79 PRO A O 1
ATOM 618 N N . PRO A 1 80 ? 26.995 13.908 -13.640 1.00 51.12 80 PRO A N 1
ATOM 619 C CA . PRO A 1 80 ? 25.973 12.880 -13.508 1.00 51.12 80 PRO A CA 1
ATOM 620 C C . PRO A 1 80 ? 24.713 13.537 -12.956 1.00 51.12 80 PRO A C 1
ATOM 622 O O . PRO A 1 80 ? 24.788 14.247 -11.955 1.00 51.12 80 PRO A O 1
ATOM 625 N N . VAL A 1 81 ? 23.582 13.337 -13.639 1.00 49.53 81 VAL A N 1
ATOM 626 C CA . VAL A 1 81 ? 22.286 13.895 -13.251 1.00 49.53 81 VAL A CA 1
ATOM 627 C C . VAL A 1 81 ? 22.015 13.487 -11.807 1.00 49.53 81 VAL A C 1
ATOM 629 O O . VAL A 1 81 ? 21.591 12.366 -11.518 1.00 49.53 81 VAL A O 1
ATOM 632 N N . THR A 1 82 ? 22.290 14.394 -10.875 1.00 50.41 82 THR A N 1
ATOM 633 C CA . THR A 1 82 ? 21.844 14.261 -9.500 1.00 50.41 82 THR A CA 1
ATOM 634 C C . THR A 1 82 ? 20.329 14.231 -9.593 1.00 50.41 82 THR A C 1
ATOM 636 O O . THR A 1 82 ? 19.734 15.193 -10.077 1.00 50.41 82 THR A O 1
ATOM 639 N N . TYR A 1 83 ? 19.698 13.127 -9.186 1.00 56.56 83 TYR A N 1
ATOM 640 C CA . TYR A 1 83 ? 18.244 13.045 -9.056 1.00 56.56 83 TYR A CA 1
ATOM 641 C C . TYR A 1 83 ? 17.798 14.059 -7.989 1.00 56.56 83 TYR A C 1
ATOM 643 O O . TYR A 1 83 ? 17.598 13.726 -6.822 1.00 56.56 83 TYR A O 1
ATOM 651 N N . GLN A 1 84 ? 17.682 15.326 -8.382 1.00 53.91 84 GLN A N 1
ATOM 652 C CA . GLN A 1 84 ? 17.005 16.361 -7.626 1.00 53.91 84 GLN A CA 1
ATOM 653 C C . GLN A 1 84 ? 15.522 16.021 -7.694 1.00 53.91 84 GLN A C 1
ATOM 655 O O . GLN A 1 84 ? 14.836 16.271 -8.684 1.00 53.91 84 GLN A O 1
ATOM 660 N N . MET A 1 85 ? 15.035 15.378 -6.637 1.00 60.72 85 MET A N 1
ATOM 661 C CA . MET A 1 85 ? 13.607 15.275 -6.389 1.00 60.72 85 MET A CA 1
ATOM 662 C C . MET A 1 85 ? 13.057 16.698 -6.333 1.00 60.72 85 MET A C 1
ATOM 664 O O . MET A 1 85 ? 13.371 17.447 -5.409 1.00 60.72 85 MET A O 1
ATOM 668 N N . LYS A 1 86 ? 12.266 17.074 -7.344 1.00 56.88 86 LYS A N 1
ATOM 669 C CA . LYS A 1 86 ? 11.542 18.347 -7.369 1.00 56.88 86 LYS A CA 1
ATOM 670 C C . LYS A 1 86 ? 10.802 18.487 -6.028 1.00 56.88 86 LYS A C 1
ATOM 672 O O . LYS A 1 86 ? 10.186 17.496 -5.611 1.00 56.88 86 LYS A O 1
ATOM 677 N N . PRO A 1 87 ? 10.895 19.639 -5.331 1.00 64.94 87 PRO A N 1
ATOM 678 C CA . PRO A 1 87 ? 10.191 19.816 -4.072 1.00 64.94 87 PRO A CA 1
ATOM 679 C C . PRO A 1 87 ? 8.716 19.444 -4.268 1.00 64.94 87 PRO A C 1
ATOM 681 O O . PRO A 1 87 ? 8.159 19.751 -5.330 1.00 64.94 87 PRO A O 1
ATOM 684 N N . PRO A 1 88 ? 8.100 18.729 -3.309 1.00 59.41 88 PRO A N 1
ATOM 685 C CA . PRO A 1 88 ? 6.712 18.323 -3.444 1.00 59.41 88 PRO A CA 1
ATOM 686 C C . PRO A 1 88 ? 5.836 19.551 -3.733 1.00 59.41 88 PRO A C 1
ATOM 688 O O . PRO A 1 88 ? 6.084 20.599 -3.134 1.00 59.41 88 PRO A O 1
ATOM 691 N N . PRO A 1 89 ? 4.838 19.448 -4.631 1.00 69.56 89 PRO A N 1
ATOM 692 C CA . PRO A 1 89 ? 3.920 20.546 -4.907 1.00 69.56 89 PRO A CA 1
ATOM 693 C C . PRO A 1 89 ? 3.362 21.130 -3.609 1.00 69.56 89 PRO A C 1
ATOM 695 O O . PRO A 1 89 ? 3.046 20.388 -2.669 1.00 69.56 89 PRO A O 1
ATOM 698 N N . GLU A 1 90 ? 3.247 22.452 -3.561 1.00 67.19 90 GLU A N 1
ATOM 699 C CA . GLU A 1 90 ? 2.695 23.167 -2.415 1.00 67.19 90 GLU A CA 1
ATOM 700 C C . GLU A 1 90 ? 1.313 22.591 -2.058 1.00 67.19 90 GLU A C 1
ATOM 702 O O . GLU A 1 90 ? 0.464 22.373 -2.922 1.00 67.19 90 GLU A O 1
ATOM 707 N N . GLY A 1 91 ? 1.105 22.269 -0.777 1.00 75.88 91 GLY A N 1
ATOM 708 C CA . GLY A 1 91 ? -0.165 21.737 -0.270 1.00 75.88 91 GLY A CA 1
ATOM 709 C C . GLY A 1 91 ? -0.283 20.210 -0.173 1.00 75.88 91 GLY A C 1
ATOM 710 O O . GLY A 1 91 ? -1.306 19.729 0.316 1.00 75.88 91 GLY A O 1
ATOM 711 N N . CYS A 1 92 ? 0.730 19.425 -0.564 1.00 84.69 92 CYS A N 1
ATOM 712 C CA . CYS A 1 92 ? 0.720 17.981 -0.300 1.00 84.69 92 CYS A CA 1
ATOM 713 C C . CYS A 1 92 ? 1.294 17.640 1.088 1.00 84.69 92 CYS A C 1
ATOM 715 O O . CYS A 1 92 ? 2.312 18.174 1.530 1.00 84.69 92 CYS A O 1
ATOM 717 N N . CYS A 1 93 ? 0.629 16.731 1.800 1.00 92.75 93 CYS A N 1
ATOM 718 C CA . CYS A 1 93 ? 1.115 16.236 3.082 1.00 92.75 93 CYS A CA 1
ATOM 719 C C . CYS A 1 93 ? 2.400 15.427 2.873 1.00 92.75 93 CYS A C 1
ATOM 721 O O . CYS A 1 93 ? 2.455 14.583 1.979 1.00 92.75 93 CYS A O 1
ATOM 723 N N . THR A 1 94 ? 3.403 15.654 3.723 1.00 93.12 94 THR A N 1
ATOM 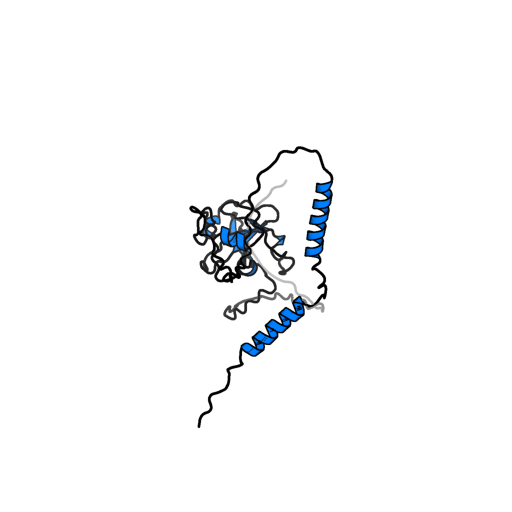724 C CA . THR A 1 94 ? 4.687 14.928 3.725 1.00 93.12 94 THR A CA 1
ATOM 725 C C . THR A 1 94 ? 4.943 14.153 5.023 1.00 93.12 94 THR A C 1
ATOM 727 O O . THR A 1 94 ? 6.016 13.554 5.188 1.00 93.12 94 THR A O 1
ATOM 730 N N . THR A 1 95 ? 3.960 14.166 5.928 1.00 94.19 95 THR A N 1
ATOM 731 C CA . THR A 1 95 ? 3.998 13.561 7.260 1.00 94.19 95 THR A CA 1
ATOM 732 C C . THR A 1 95 ? 4.004 12.044 7.158 1.00 94.19 95 THR A C 1
ATOM 734 O O . THR A 1 95 ? 3.171 11.453 6.471 1.00 94.19 95 THR A O 1
ATOM 737 N N . ASP A 1 96 ? 4.933 11.404 7.864 1.00 91.38 96 ASP A N 1
ATOM 738 C CA . ASP A 1 96 ? 5.002 9.947 7.901 1.00 91.38 96 ASP A CA 1
ATOM 739 C C . ASP A 1 96 ? 3.729 9.355 8.522 1.00 91.38 96 ASP A C 1
ATOM 741 O O . ASP A 1 96 ? 3.198 9.859 9.513 1.00 91.38 96 ASP A O 1
ATOM 745 N N . GLY A 1 97 ? 3.229 8.286 7.911 1.00 93.12 97 GLY A N 1
ATOM 746 C CA . GLY A 1 97 ? 1.961 7.660 8.267 1.00 93.12 97 GLY A CA 1
ATOM 747 C C . GLY A 1 97 ? 0.706 8.318 7.691 1.00 93.12 97 GLY A C 1
ATOM 748 O O . GLY A 1 97 ? -0.385 7.829 7.967 1.00 93.12 97 GLY A O 1
ATOM 749 N N . PHE A 1 98 ? 0.833 9.356 6.862 1.00 97.31 98 PHE A N 1
ATOM 750 C CA . PHE A 1 98 ? -0.287 10.008 6.176 1.00 97.31 98 PHE A CA 1
ATOM 751 C C . PHE A 1 98 ? -0.116 9.929 4.659 1.00 97.31 98 PHE A C 1
ATOM 753 O O . PHE A 1 98 ? 1.003 9.989 4.161 1.00 97.31 98 PHE A O 1
ATOM 760 N N . CYS A 1 99 ? -1.200 9.852 3.885 1.00 97.31 99 CYS A N 1
ATOM 761 C CA . CYS A 1 99 ? -1.092 10.011 2.430 1.00 97.31 99 CYS A CA 1
ATOM 762 C C . CYS A 1 99 ? -0.872 11.476 2.027 1.00 97.31 99 CYS A C 1
ATOM 764 O O . CYS A 1 99 ? -1.073 12.380 2.832 1.00 97.31 99 CYS A O 1
ATOM 766 N N . GLN A 1 100 ? -0.545 11.733 0.758 1.00 96.94 100 GLN A N 1
ATOM 767 C CA . GLN A 1 100 ? -0.364 13.087 0.208 1.00 96.94 100 GLN A CA 1
ATOM 768 C C . GLN A 1 100 ? -1.569 14.025 0.402 1.00 96.94 100 GLN A C 1
ATOM 770 O O . GLN A 1 100 ? -1.396 15.238 0.407 1.00 96.94 100 GLN A O 1
ATOM 775 N N . THR A 1 101 ? -2.776 13.488 0.600 1.00 96.69 101 THR A N 1
ATOM 776 C CA . THR A 1 101 ? -3.996 14.264 0.908 1.00 96.69 101 THR A CA 1
ATOM 777 C C . THR A 1 101 ? -4.174 14.517 2.416 1.00 96.69 101 THR A C 1
ATOM 779 O O . THR A 1 101 ? -5.198 15.037 2.843 1.00 96.69 101 THR A O 1
ATOM 782 N N . GLY A 1 102 ? -3.213 14.122 3.254 1.00 96.06 102 GLY A N 1
ATOM 783 C CA . GLY A 1 102 ? -3.257 14.325 4.705 1.00 96.06 102 GLY A CA 1
ATOM 784 C C . GLY A 1 102 ? -4.171 13.355 5.455 1.00 96.06 102 GLY A C 1
ATOM 785 O O . GLY A 1 102 ? -4.549 13.627 6.590 1.00 96.06 102 GLY A O 1
ATOM 786 N N . LYS A 1 103 ? -4.547 12.225 4.846 1.00 97.12 103 LYS A N 1
ATOM 787 C CA . LYS A 1 103 ? -5.337 11.184 5.521 1.00 97.12 103 LYS A CA 1
ATOM 788 C C . LYS A 1 103 ? -4.416 10.233 6.267 1.00 97.12 103 LYS A C 1
ATOM 790 O O . LYS A 1 103 ? -3.456 9.740 5.680 1.00 97.12 103 LYS A O 1
ATOM 795 N N . ASP A 1 104 ? -4.720 9.987 7.536 1.00 97.25 104 ASP A N 1
ATOM 796 C CA . ASP A 1 104 ? -3.963 9.073 8.387 1.00 97.25 104 ASP A CA 1
ATOM 797 C C . ASP A 1 104 ? -4.150 7.630 7.914 1.00 97.25 104 ASP A C 1
ATOM 799 O O . ASP A 1 104 ? -5.276 7.164 7.746 1.00 97.25 104 ASP A O 1
ATOM 803 N N . LEU A 1 105 ? -3.038 6.940 7.676 1.00 97.81 105 LEU A N 1
ATOM 804 C CA . LEU A 1 105 ? -3.000 5.568 7.183 1.00 97.81 105 LEU A CA 1
ATOM 805 C C . LEU A 1 105 ? -2.652 4.552 8.268 1.00 97.81 105 LEU A C 1
ATOM 807 O O . LEU A 1 105 ? -2.587 3.352 7.986 1.00 97.81 105 LEU A O 1
ATOM 811 N N . ARG A 1 106 ? -2.393 4.990 9.500 1.00 97.56 106 ARG A N 1
ATOM 812 C CA . ARG A 1 106 ? -2.030 4.083 10.588 1.00 97.56 106 ARG A CA 1
ATOM 813 C C . ARG A 1 106 ? -3.207 3.169 10.914 1.00 97.56 106 ARG A C 1
ATOM 815 O O . ARG A 1 106 ? -4.347 3.610 11.031 1.00 97.56 106 ARG A O 1
ATOM 822 N N . LEU A 1 107 ? -2.923 1.886 11.134 1.00 97.19 107 LEU A N 1
ATOM 823 C CA . LEU A 1 107 ? -3.927 0.891 11.521 1.00 97.19 107 LEU A CA 1
ATOM 824 C C . LEU A 1 107 ? -4.720 1.338 12.760 1.00 97.19 107 LEU A C 1
ATOM 826 O O . LEU A 1 107 ? -5.931 1.172 12.799 1.00 97.19 107 LEU A O 1
ATOM 830 N N . ALA A 1 108 ? -4.043 1.972 13.722 1.00 95.44 108 ALA A N 1
ATOM 831 C CA . ALA A 1 108 ? -4.645 2.530 14.934 1.00 95.44 108 ALA A CA 1
ATOM 832 C C . ALA A 1 108 ? -5.603 3.714 14.691 1.00 95.44 108 ALA A C 1
ATOM 834 O O . ALA A 1 108 ? -6.307 4.107 15.613 1.00 95.44 108 ALA A O 1
ATOM 835 N N . SER A 1 109 ? -5.644 4.267 13.481 1.00 95.81 109 SER A N 1
ATOM 836 C CA . SER A 1 109 ? -6.556 5.351 13.103 1.00 95.81 109 SER A CA 1
ATOM 837 C C . SER A 1 109 ? -7.700 4.857 12.216 1.00 95.81 109 SER A C 1
ATOM 839 O O . SER A 1 109 ? -8.797 5.391 12.293 1.00 95.81 109 SER A O 1
ATOM 841 N N . ILE A 1 110 ? -7.474 3.815 11.404 1.00 95.06 110 ILE A N 1
ATOM 842 C CA . ILE A 1 110 ? -8.464 3.303 10.433 1.00 95.06 110 ILE A CA 1
ATOM 843 C C . ILE A 1 110 ? -9.178 2.030 10.940 1.00 95.06 110 ILE A C 1
ATOM 845 O O . ILE A 1 110 ? -10.027 1.470 10.255 1.00 95.06 110 ILE A O 1
ATOM 849 N N . LEU A 1 111 ? -8.867 1.534 12.143 1.00 93.69 111 LEU A N 1
ATOM 850 C CA . LEU A 1 111 ? -9.348 0.232 12.632 1.00 93.69 111 LEU A CA 1
ATOM 851 C C . LEU A 1 111 ? -10.870 0.012 12.543 1.00 93.69 111 LEU A C 1
ATOM 853 O O . LEU A 1 111 ? -11.295 -1.108 12.274 1.00 93.69 111 LEU A O 1
ATOM 857 N N . ASN A 1 112 ? -11.677 1.051 12.749 1.00 91.06 112 ASN A N 1
ATOM 858 C CA . ASN A 1 112 ? -13.141 0.967 12.746 1.00 91.06 112 ASN A CA 1
ATOM 859 C C . ASN A 1 112 ? -13.770 1.634 11.516 1.00 91.06 112 ASN A C 1
ATOM 861 O O . ASN A 1 112 ? -14.992 1.676 11.399 1.00 91.06 112 ASN A O 1
ATOM 865 N N . GLU A 1 113 ? -12.953 2.143 10.594 1.00 90.81 113 GLU A N 1
ATOM 866 C CA . GLU A 1 113 ? -13.455 2.847 9.423 1.00 90.81 113 GLU A CA 1
ATOM 867 C C . GLU A 1 113 ? -13.973 1.859 8.360 1.00 90.81 113 GLU A C 1
ATOM 869 O O . GLU A 1 113 ? -13.363 0.804 8.093 1.00 90.81 113 GLU A O 1
ATOM 874 N N . PRO A 1 114 ? -15.091 2.187 7.694 1.00 88.19 114 PRO A N 1
ATOM 875 C CA . PRO A 1 114 ? -15.579 1.412 6.568 1.00 88.19 114 PRO A CA 1
ATOM 876 C C . PRO A 1 114 ? -14.670 1.629 5.350 1.00 88.19 114 PRO A C 1
ATOM 878 O O . PRO A 1 114 ? -14.809 2.579 4.591 1.00 88.19 114 PRO A O 1
ATOM 881 N N . ILE A 1 115 ? -13.720 0.718 5.152 1.00 92.69 115 ILE A N 1
ATOM 882 C CA . ILE A 1 115 ? -12.905 0.650 3.934 1.00 92.69 115 ILE A CA 1
ATOM 883 C C . ILE A 1 115 ? -13.609 -0.222 2.889 1.00 92.69 115 ILE A C 1
ATOM 885 O O . ILE A 1 115 ? -13.852 -1.409 3.140 1.00 92.69 115 ILE A O 1
ATOM 889 N N . GLU A 1 116 ? -13.877 0.345 1.713 1.00 88.62 116 GLU A N 1
ATOM 890 C CA . GLU A 1 116 ? -14.284 -0.397 0.519 1.00 88.62 116 GLU A CA 1
ATOM 891 C C . GLU A 1 116 ? -13.057 -0.993 -0.179 1.00 88.62 116 GLU A C 1
ATOM 893 O O . GLU A 1 116 ? -12.166 -0.278 -0.645 1.00 88.62 116 GLU A O 1
ATOM 898 N N . VAL A 1 117 ? -13.007 -2.322 -0.265 1.00 92.75 117 VAL A N 1
ATOM 899 C CA . VAL A 1 117 ? -11.907 -3.045 -0.911 1.00 92.75 117 VAL A CA 1
ATOM 900 C C . VAL A 1 117 ? -12.411 -3.614 -2.238 1.00 92.75 117 VAL A C 1
ATOM 902 O O . VAL A 1 117 ? -13.316 -4.449 -2.221 1.00 92.75 117 VAL A O 1
ATOM 905 N N . PRO A 1 118 ? -11.859 -3.187 -3.392 1.00 94.19 118 PRO A N 1
ATOM 906 C CA . PRO A 1 118 ? -12.261 -3.726 -4.687 1.00 94.19 118 PRO A CA 1
ATOM 907 C C . PRO A 1 118 ? -12.050 -5.241 -4.777 1.00 94.19 118 PRO A C 1
ATOM 909 O O . PRO A 1 118 ? -11.135 -5.792 -4.160 1.00 94.19 118 PRO A O 1
ATOM 912 N N . ALA A 1 119 ? -12.855 -5.918 -5.598 1.00 95.62 119 ALA A N 1
ATOM 913 C CA . ALA A 1 119 ? -12.705 -7.350 -5.829 1.00 95.62 119 ALA A CA 1
ATOM 914 C C . ALA A 1 119 ? -11.276 -7.688 -6.292 1.00 95.62 119 ALA A C 1
ATOM 916 O O . ALA A 1 119 ? -10.719 -7.042 -7.178 1.00 95.62 119 ALA A O 1
ATOM 917 N N . GLY A 1 120 ? -10.676 -8.704 -5.671 1.00 96.38 120 GLY A N 1
ATOM 918 C CA . GLY A 1 120 ? -9.297 -9.107 -5.952 1.00 96.38 120 GLY A CA 1
ATOM 919 C C . GLY A 1 120 ? -8.224 -8.313 -5.203 1.00 96.38 120 GLY A C 1
ATOM 920 O O . GLY A 1 120 ? -7.060 -8.688 -5.294 1.00 96.38 120 GLY A O 1
ATOM 921 N N . PHE A 1 121 ? -8.576 -7.286 -4.428 1.00 98.12 121 PHE A N 1
ATOM 922 C CA . PHE A 1 121 ? -7.640 -6.593 -3.541 1.00 98.12 121 PHE A CA 1
ATOM 923 C C . PHE A 1 121 ? -7.726 -7.134 -2.113 1.00 98.12 121 PHE A C 1
ATOM 925 O O . PHE A 1 121 ? -8.772 -7.601 -1.665 1.00 98.12 121 PHE A O 1
ATOM 932 N N . LEU A 1 122 ? -6.610 -7.049 -1.394 1.00 97.69 122 LEU A N 1
ATOM 933 C CA . LEU A 1 122 ? -6.485 -7.397 0.017 1.00 97.69 122 LEU A CA 1
ATOM 934 C C . LEU A 1 122 ? -5.914 -6.213 0.795 1.00 97.69 122 LEU A C 1
ATOM 936 O O . LEU A 1 122 ? -5.091 -5.455 0.275 1.00 97.69 122 LEU A O 1
ATOM 940 N N . LEU A 1 123 ? -6.326 -6.073 2.055 1.00 98.12 123 LEU A N 1
ATOM 941 C CA . LEU A 1 123 ? -5.715 -5.113 2.967 1.00 98.12 123 LEU A CA 1
ATOM 942 C C . LEU A 1 123 ? -4.398 -5.672 3.499 1.00 98.12 123 LEU A C 1
ATOM 944 O O . LEU A 1 123 ? -4.331 -6.801 3.988 1.00 98.12 123 LEU A O 1
ATOM 948 N N . VAL A 1 124 ? -3.348 -4.863 3.412 1.00 98.38 124 VAL A N 1
ATOM 949 C CA . VAL A 1 124 ? -1.998 -5.215 3.845 1.00 98.38 124 VAL A CA 1
ATOM 950 C C . VAL A 1 124 ? -1.402 -4.118 4.718 1.00 98.38 124 VAL A C 1
ATOM 952 O O . VAL A 1 124 ? -1.636 -2.928 4.508 1.00 98.38 124 VAL A O 1
ATOM 955 N N . GLY A 1 125 ? -0.616 -4.535 5.704 1.00 97.94 125 GLY A N 1
ATOM 956 C CA . GLY A 1 125 ? 0.145 -3.670 6.592 1.00 97.94 125 GLY A CA 1
ATOM 957 C C . GLY A 1 125 ? 1.569 -3.468 6.081 1.00 97.94 125 GLY A C 1
ATOM 958 O O . GLY A 1 125 ? 2.349 -4.427 5.990 1.00 97.94 125 GLY A O 1
ATOM 959 N N . ALA A 1 126 ? 1.920 -2.217 5.796 1.00 97.25 126 ALA A N 1
ATOM 960 C CA . ALA A 1 126 ? 3.275 -1.790 5.480 1.00 97.25 126 ALA A CA 1
ATOM 961 C C . ALA A 1 126 ? 4.014 -1.308 6.740 1.00 97.25 126 ALA A C 1
ATOM 963 O O . ALA A 1 126 ? 3.445 -0.598 7.569 1.00 97.25 126 ALA A O 1
ATOM 964 N N . LYS A 1 127 ? 5.292 -1.677 6.875 1.00 95.56 127 LYS A N 1
ATOM 965 C CA . LYS A 1 127 ? 6.194 -1.183 7.923 1.00 95.56 127 LYS A CA 1
ATOM 966 C C . LYS A 1 127 ? 7.053 -0.026 7.419 1.00 95.56 127 LYS A C 1
ATOM 968 O O . LYS A 1 127 ? 7.762 -0.166 6.414 1.00 95.56 127 LYS A O 1
ATOM 973 N N . SER A 1 128 ? 7.057 1.051 8.197 1.00 92.88 128 SER A N 1
ATOM 974 C CA . SER A 1 128 ? 7.987 2.169 8.059 1.00 92.88 128 SER A CA 1
ATOM 975 C C . SER A 1 128 ? 9.171 1.997 9.022 1.00 92.88 128 SER A C 1
ATOM 977 O O . SER A 1 128 ? 8.945 1.732 10.202 1.00 92.88 128 SER A O 1
ATOM 979 N N . PRO A 1 129 ? 10.432 2.138 8.570 1.00 91.88 129 PRO A N 1
ATOM 980 C CA . PRO A 1 129 ? 11.597 2.214 9.455 1.00 91.88 129 PRO A CA 1
ATOM 981 C C . PRO A 1 129 ? 11.514 3.343 10.490 1.00 91.88 129 PRO A C 1
ATOM 983 O O . PRO A 1 129 ? 12.059 3.206 11.580 1.00 91.88 129 PRO A O 1
ATOM 986 N N . THR A 1 130 ? 10.841 4.443 10.155 1.00 92.75 130 THR A N 1
ATOM 987 C CA . THR A 1 130 ? 10.691 5.633 11.006 1.00 92.75 130 THR A CA 1
ATOM 988 C C . THR A 1 130 ? 9.462 5.574 11.916 1.00 92.75 130 THR A C 1
ATOM 990 O O . THR A 1 130 ? 9.383 6.349 12.864 1.00 92.75 130 THR A O 1
ATOM 993 N N . LEU A 1 131 ? 8.543 4.621 11.698 1.00 92.19 131 LEU A N 1
ATOM 994 C CA . LEU A 1 131 ? 7.394 4.339 12.573 1.00 92.19 131 LEU A CA 1
ATOM 995 C C . LEU A 1 131 ? 7.324 2.837 12.914 1.00 92.19 131 LEU A C 1
ATOM 997 O O . LEU A 1 131 ? 6.422 2.140 12.446 1.00 92.19 131 LEU A O 1
ATOM 1001 N N . PRO A 1 132 ? 8.263 2.302 13.718 1.00 90.62 132 PRO A N 1
ATOM 1002 C CA . PRO A 1 132 ? 8.358 0.862 13.988 1.00 90.62 132 PRO A CA 1
ATOM 1003 C C . PRO A 1 132 ? 7.148 0.286 14.746 1.00 90.62 132 PRO A C 1
ATOM 1005 O O . PRO A 1 132 ? 6.817 -0.888 14.563 1.00 90.62 132 PRO A O 1
ATOM 1008 N N . GLU A 1 133 ? 6.487 1.116 15.554 1.00 92.81 133 GLU A N 1
ATOM 1009 C CA . GLU A 1 133 ? 5.302 0.786 16.359 1.00 92.81 133 GLU A CA 1
ATOM 1010 C C . GLU A 1 133 ? 4.006 0.737 15.527 1.00 92.81 133 GLU A C 1
ATOM 1012 O O . GLU A 1 133 ? 3.006 0.159 15.952 1.00 92.81 133 GLU A O 1
ATOM 1017 N N . HIS A 1 134 ? 3.994 1.332 14.329 1.00 94.94 134 HIS A N 1
ATOM 1018 C CA . HIS A 1 134 ? 2.777 1.502 13.538 1.00 94.94 134 HIS A CA 1
ATOM 1019 C C . HIS A 1 134 ? 2.816 0.715 12.223 1.00 94.94 134 HIS A C 1
ATOM 1021 O O . HIS A 1 134 ? 3.844 0.585 11.559 1.00 94.94 134 HIS A O 1
ATOM 1027 N N . LEU A 1 135 ? 1.650 0.202 11.821 1.00 96.81 135 LEU A N 1
ATOM 1028 C CA . LEU A 1 135 ? 1.423 -0.369 10.494 1.00 96.81 135 LEU A CA 1
ATOM 1029 C C . LEU A 1 135 ? 0.613 0.610 9.656 1.00 96.81 135 LEU A C 1
ATOM 1031 O O . LEU A 1 135 ? -0.400 1.117 10.135 1.00 96.81 135 LEU A O 1
ATOM 1035 N N . LEU A 1 136 ? 1.031 0.831 8.411 1.00 97.81 136 LEU A N 1
ATOM 1036 C CA . LEU A 1 136 ? 0.271 1.624 7.448 1.00 97.81 136 LEU A CA 1
ATOM 1037 C C . LEU A 1 136 ? -0.622 0.706 6.615 1.00 97.81 136 LEU A C 1
ATOM 1039 O O . LEU A 1 136 ? -0.143 -0.275 6.039 1.00 97.81 136 LEU A O 1
ATOM 1043 N N . VAL A 1 137 ? -1.913 1.012 6.564 1.00 98.31 137 VAL A N 1
ATOM 1044 C CA . VAL A 1 137 ? -2.925 0.218 5.866 1.00 98.31 137 VAL A CA 1
ATOM 1045 C C . VAL A 1 137 ? -2.916 0.575 4.384 1.00 98.31 137 VAL A C 1
ATOM 1047 O O . VAL A 1 137 ? -2.991 1.742 4.007 1.00 98.31 137 VAL A O 1
ATOM 1050 N N . CYS A 1 138 ? -2.827 -0.443 3.535 1.00 97.62 138 CYS A N 1
ATOM 1051 C CA . CYS A 1 138 ? -2.837 -0.314 2.080 1.00 97.62 138 CYS A CA 1
ATOM 1052 C C . CYS A 1 138 ? -3.775 -1.367 1.485 1.00 97.62 138 CYS A C 1
ATOM 1054 O O . CYS A 1 138 ? -3.904 -2.449 2.053 1.00 97.62 138 CYS A O 1
ATOM 1056 N N . ALA A 1 139 ? -4.374 -1.103 0.324 1.00 98.31 139 ALA A N 1
ATOM 1057 C CA . ALA A 1 139 ? -5.063 -2.133 -0.453 1.00 98.31 139 ALA A CA 1
ATOM 1058 C C . ALA A 1 139 ? -4.178 -2.545 -1.633 1.00 98.31 139 ALA A C 1
ATOM 1060 O O . ALA A 1 139 ? -3.728 -1.685 -2.386 1.00 98.31 139 ALA A O 1
ATOM 1061 N N . VAL A 1 140 ? -3.913 -3.840 -1.800 1.00 98.50 140 VAL A N 1
ATOM 1062 C CA . VAL A 1 140 ? -3.019 -4.370 -2.845 1.00 98.50 140 VAL A CA 1
ATOM 1063 C C . VAL A 1 140 ? -3.705 -5.515 -3.579 1.00 98.50 140 VAL A C 1
ATOM 1065 O O . VAL A 1 140 ? -4.347 -6.353 -2.950 1.00 98.50 140 VAL A O 1
ATOM 1068 N N . ASP A 1 141 ? -3.588 -5.548 -4.905 1.00 98.12 141 ASP A N 1
ATOM 1069 C CA . ASP A 1 141 ? -4.129 -6.637 -5.725 1.00 98.12 141 ASP A CA 1
ATOM 1070 C C . ASP A 1 141 ? -3.440 -7.955 -5.343 1.00 98.12 141 ASP A C 1
ATOM 1072 O O . ASP A 1 141 ? -2.207 -8.062 -5.329 1.00 98.12 141 ASP A O 1
ATOM 1076 N N . LYS A 1 142 ? -4.254 -8.969 -5.034 1.00 97.25 142 LYS A N 1
ATOM 1077 C CA . LYS A 1 142 ? -3.812 -10.274 -4.537 1.00 97.25 142 LYS A CA 1
ATOM 1078 C C . LYS A 1 142 ? -2.825 -10.967 -5.470 1.00 97.25 142 LYS A C 1
ATOM 1080 O O . LYS A 1 142 ? -1.988 -11.717 -4.991 1.00 97.25 142 LYS A O 1
ATOM 1085 N N . ARG A 1 143 ? -2.867 -10.691 -6.779 1.00 97.31 143 ARG A N 1
ATOM 1086 C CA . ARG A 1 143 ? -1.935 -11.280 -7.757 1.00 97.31 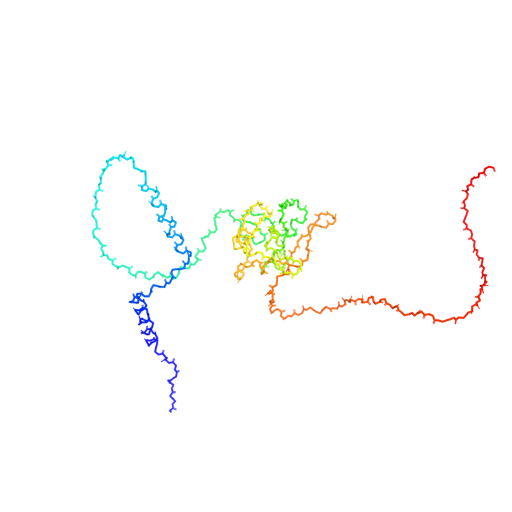143 ARG A CA 1
ATOM 1087 C C . ARG A 1 143 ? -0.490 -10.842 -7.526 1.00 97.31 143 ARG A C 1
ATOM 1089 O O . ARG A 1 143 ? 0.430 -11.524 -7.953 1.00 97.31 143 ARG A O 1
ATOM 1096 N N . PHE A 1 144 ? -0.271 -9.703 -6.870 1.00 97.38 144 PHE A N 1
ATOM 1097 C CA . PHE A 1 144 ? 1.064 -9.177 -6.563 1.00 97.38 144 PHE A CA 1
ATOM 1098 C C . PHE A 1 144 ? 1.541 -9.546 -5.155 1.00 97.38 144 PHE A C 1
ATOM 1100 O O . PHE A 1 144 ? 2.634 -9.120 -4.754 1.00 97.38 144 PHE A O 1
ATOM 1107 N N . LEU A 1 145 ? 0.736 -10.305 -4.415 1.00 97.19 145 LEU A N 1
ATOM 1108 C CA . LEU A 1 145 ? 1.046 -10.856 -3.105 1.00 97.19 145 LEU A CA 1
ATOM 1109 C C . LEU A 1 145 ? 1.273 -12.367 -3.253 1.00 97.19 145 LEU A C 1
ATOM 1111 O O . LEU A 1 145 ? 0.709 -12.979 -4.159 1.00 97.19 145 LEU A O 1
ATOM 1115 N N . PRO A 1 146 ? 2.139 -12.967 -2.427 1.00 95.81 146 PRO A N 1
ATOM 1116 C CA . PRO A 1 146 ? 2.362 -14.396 -2.480 1.00 95.81 146 PRO A CA 1
ATOM 1117 C C . PRO A 1 146 ? 1.192 -15.150 -1.848 1.00 95.81 146 PRO A C 1
ATOM 1119 O O . PRO A 1 146 ? 0.543 -14.646 -0.930 1.00 95.81 146 PRO A O 1
ATOM 1122 N N . ASP A 1 147 ? 0.962 -16.375 -2.301 1.00 91.25 147 ASP A N 1
ATOM 1123 C CA . ASP A 1 147 ? 0.066 -17.306 -1.618 1.00 91.25 147 ASP A CA 1
ATOM 1124 C C . ASP A 1 147 ? 0.618 -17.744 -0.244 1.00 91.25 147 ASP A C 1
ATOM 1126 O O . ASP A 1 147 ? 1.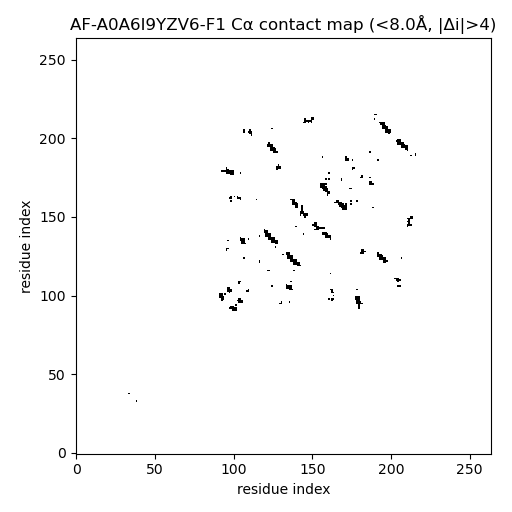700 -17.329 0.192 1.00 91.25 147 ASP A O 1
ATOM 1130 N N . ASP A 1 148 ? -0.127 -18.607 0.447 1.00 88.69 148 ASP A N 1
ATOM 1131 C CA . ASP A 1 148 ? 0.246 -19.128 1.767 1.00 88.69 148 ASP A CA 1
ATOM 1132 C C . ASP A 1 148 ? 1.566 -19.924 1.747 1.00 88.69 148 ASP A C 1
ATOM 1134 O O . ASP A 1 148 ? 2.262 -20.012 2.761 1.00 88.69 148 ASP A O 1
ATOM 1138 N N . ASN A 1 149 ? 1.960 -20.461 0.586 1.00 87.38 149 ASN A N 1
ATOM 1139 C CA . ASN A 1 149 ? 3.231 -21.159 0.379 1.00 87.38 149 ASN A CA 1
ATOM 1140 C C . ASN A 1 149 ? 4.382 -20.214 -0.013 1.00 87.38 149 ASN A C 1
ATOM 1142 O O . ASN A 1 149 ? 5.532 -20.649 -0.169 1.00 87.38 149 ASN A O 1
ATOM 1146 N N . GLY A 1 150 ? 4.100 -18.919 -0.145 1.00 88.81 150 GLY A N 1
ATOM 1147 C CA . GLY A 1 150 ? 5.066 -17.900 -0.520 1.00 88.81 150 GLY A CA 1
ATOM 1148 C C . GLY A 1 150 ? 5.318 -17.795 -2.028 1.00 88.81 150 GLY A C 1
ATOM 1149 O O . GLY A 1 150 ? 6.343 -17.232 -2.430 1.00 88.81 150 GLY A O 1
ATOM 1150 N N . HIS A 1 151 ? 4.464 -18.385 -2.869 1.00 89.44 151 HIS A N 1
ATOM 1151 C CA . HIS A 1 151 ? 4.634 -18.492 -4.326 1.00 89.44 151 HIS A CA 1
ATOM 1152 C C . HIS A 1 151 ? 3.631 -17.611 -5.082 1.00 89.44 151 HIS A C 1
ATOM 1154 O O . HIS A 1 151 ? 2.833 -16.891 -4.491 1.00 89.44 151 HIS A O 1
ATOM 1160 N N . ASN A 1 152 ? 3.724 -17.622 -6.416 1.00 91.38 152 ASN A N 1
ATOM 1161 C CA . ASN A 1 152 ? 2.722 -17.063 -7.334 1.00 91.38 152 ASN A CA 1
ATOM 1162 C C . ASN A 1 152 ? 2.471 -15.542 -7.265 1.00 91.38 152 ASN A C 1
ATOM 1164 O O . ASN A 1 152 ? 1.497 -15.052 -7.832 1.00 91.38 152 ASN A O 1
ATOM 1168 N N . ALA A 1 153 ? 3.380 -14.772 -6.662 1.00 94.62 153 ALA A N 1
ATOM 1169 C CA . ALA A 1 153 ? 3.331 -13.313 -6.714 1.00 94.62 153 ALA A CA 1
ATOM 1170 C C . ALA A 1 153 ? 3.873 -12.777 -8.051 1.00 94.62 153 ALA A C 1
ATOM 1172 O O . ALA A 1 153 ? 5.040 -12.993 -8.388 1.00 94.62 153 ALA A O 1
ATOM 1173 N N . LEU A 1 154 ? 3.066 -11.994 -8.769 1.00 95.25 154 LEU A N 1
ATOM 1174 C CA . LEU A 1 154 ? 3.501 -11.271 -9.963 1.00 95.25 154 LEU A CA 1
ATOM 1175 C C . LEU A 1 154 ? 4.603 -10.246 -9.644 1.00 95.25 154 LEU A C 1
ATOM 1177 O O . LEU A 1 154 ? 4.642 -9.612 -8.573 1.00 95.25 154 LEU A O 1
ATOM 1181 N N . LEU A 1 155 ? 5.483 -10.053 -10.629 1.00 92.00 155 LEU A N 1
ATOM 1182 C CA . LEU A 1 155 ? 6.418 -8.931 -10.668 1.00 92.00 155 LEU A CA 1
ATOM 1183 C C . LEU A 1 155 ? 5.646 -7.612 -10.792 1.00 92.00 155 LEU A C 1
ATOM 1185 O O . LEU A 1 155 ? 4.550 -7.571 -11.337 1.00 92.00 155 LEU A O 1
ATOM 1189 N N . GLY A 1 156 ? 6.221 -6.528 -10.273 1.00 94.75 156 GLY A N 1
ATOM 1190 C CA . GLY A 1 156 ? 5.564 -5.219 -10.231 1.00 94.75 156 GLY A CA 1
ATOM 1191 C C . GLY A 1 156 ? 4.680 -5.024 -8.998 1.00 94.75 156 GLY A C 1
ATOM 1192 O O . GLY A 1 156 ? 4.880 -5.665 -7.955 1.00 94.75 156 GLY A O 1
ATOM 1193 N N . PHE A 1 157 ? 3.730 -4.097 -9.091 1.00 98.06 157 PHE A N 1
ATOM 1194 C CA . PHE A 1 157 ? 2.853 -3.707 -7.994 1.00 98.06 157 PHE A CA 1
ATOM 1195 C C . PHE A 1 157 ? 1.492 -3.244 -8.531 1.00 98.06 157 PHE A C 1
ATOM 1197 O O . PHE A 1 157 ? 1.392 -2.748 -9.644 1.00 98.06 157 PHE A O 1
ATOM 1204 N N . SER A 1 158 ? 0.437 -3.412 -7.741 1.00 98.00 158 SER A N 1
ATOM 1205 C CA . SER A 1 158 ? -0.847 -2.762 -7.986 1.00 98.00 158 SER A CA 1
ATOM 1206 C C . SER A 1 158 ? -1.472 -2.460 -6.636 1.00 98.00 158 SER A C 1
ATOM 1208 O O . SER A 1 158 ? -1.844 -3.374 -5.895 1.00 98.00 158 SER A O 1
ATOM 1210 N N . GLY A 1 159 ? -1.495 -1.181 -6.279 1.00 98.19 159 GLY A N 1
ATOM 1211 C CA . GLY A 1 159 ? -1.971 -0.719 -4.983 1.00 98.19 159 GLY A CA 1
ATOM 1212 C C . GLY A 1 159 ? -2.967 0.420 -5.095 1.00 98.19 159 GLY A C 1
ATOM 1213 O O . GLY A 1 159 ? -2.968 1.168 -6.073 1.00 98.19 159 GLY A O 1
ATOM 1214 N N . ASN A 1 160 ? -3.782 0.558 -4.054 1.00 98.12 160 ASN A N 1
ATOM 1215 C CA . ASN A 1 160 ? -4.718 1.651 -3.847 1.00 98.12 160 ASN A CA 1
ATOM 1216 C C . ASN A 1 160 ? -4.496 2.240 -2.447 1.00 98.12 160 ASN A C 1
ATOM 1218 O O . ASN A 1 160 ? -4.270 1.520 -1.467 1.00 98.12 160 ASN A O 1
ATOM 1222 N N . CYS A 1 161 ? -4.581 3.562 -2.350 1.00 97.94 161 CYS A N 1
ATOM 1223 C CA . CYS A 1 161 ? -4.510 4.273 -1.083 1.00 97.94 161 CYS A CA 1
ATOM 1224 C C . CYS A 1 161 ? -5.872 4.214 -0.387 1.00 97.94 161 CYS A C 1
ATOM 1226 O O . CYS A 1 161 ? -6.856 4.717 -0.923 1.00 97.94 161 CYS A O 1
ATOM 1228 N N . VAL A 1 162 ? -5.934 3.636 0.813 1.00 97.62 162 VAL A N 1
ATOM 1229 C CA . VAL A 1 162 ? -7.194 3.534 1.574 1.00 97.62 162 VAL A CA 1
ATOM 1230 C C . VAL A 1 162 ? -7.623 4.865 2.192 1.00 97.62 162 VAL A C 1
ATOM 1232 O O . VAL A 1 162 ? -8.801 5.052 2.457 1.00 97.62 162 VAL A O 1
ATOM 1235 N N . GLY A 1 163 ? -6.688 5.800 2.397 1.00 96.19 163 GLY A N 1
ATOM 1236 C CA . GLY A 1 163 ? -6.986 7.095 3.010 1.00 96.19 163 GLY A CA 1
ATOM 1237 C C . GLY A 1 163 ? -7.697 8.057 2.059 1.00 96.19 163 GLY A C 1
ATOM 1238 O O . GLY A 1 163 ? -8.722 8.626 2.414 1.00 96.19 163 GLY A O 1
ATOM 1239 N N . CYS A 1 164 ? -7.161 8.252 0.848 1.00 96.00 164 CYS A N 1
ATOM 1240 C CA . CYS A 1 164 ? -7.743 9.171 -0.145 1.00 96.00 164 CYS A CA 1
ATOM 1241 C C . CYS A 1 164 ? -8.443 8.474 -1.319 1.00 96.00 164 CYS A C 1
ATOM 1243 O O . CYS A 1 164 ? -8.968 9.147 -2.200 1.00 96.00 164 CYS A O 1
ATOM 1245 N N . GLY A 1 165 ? -8.418 7.141 -1.380 1.00 95.94 165 GLY A N 1
ATOM 1246 C CA . GLY A 1 165 ? -9.084 6.369 -2.428 1.00 95.94 165 GLY A CA 1
ATOM 1247 C C . GLY A 1 165 ? -8.384 6.370 -3.789 1.00 95.94 165 GLY A C 1
ATOM 1248 O O . GLY A 1 165 ? -8.901 5.740 -4.709 1.00 95.94 165 GLY A O 1
ATOM 1249 N N . LYS A 1 166 ? -7.224 7.029 -3.953 1.00 96.75 166 LYS A N 1
ATOM 1250 C CA . LYS A 1 166 ? -6.461 7.013 -5.216 1.00 96.75 166 LYS A CA 1
ATOM 1251 C C . LYS A 1 166 ? -6.045 5.579 -5.570 1.00 96.75 166 LYS A C 1
ATOM 1253 O O . LYS A 1 166 ? -5.521 4.854 -4.721 1.00 96.75 166 LYS A O 1
ATOM 1258 N N . LYS A 1 167 ? -6.283 5.177 -6.821 1.00 96.94 167 LYS A N 1
ATOM 1259 C CA . LYS A 1 167 ? -6.125 3.796 -7.309 1.00 96.94 167 LYS A CA 1
ATOM 1260 C C . LYS A 1 167 ? -5.067 3.695 -8.404 1.00 96.94 167 LYS A C 1
ATOM 1262 O O . LYS A 1 167 ? -4.692 4.707 -8.991 1.00 96.94 167 LYS A O 1
ATOM 1267 N N . GLY A 1 168 ? -4.651 2.466 -8.703 1.00 95.69 168 GLY A N 1
ATOM 1268 C CA . GLY A 1 168 ? -3.880 2.161 -9.912 1.00 95.69 168 GLY A CA 1
ATOM 1269 C C . GLY A 1 168 ? -2.388 2.469 -9.810 1.00 95.69 168 GLY A C 1
ATOM 1270 O O . GLY A 1 168 ? -1.758 2.757 -10.821 1.00 95.69 168 GLY A O 1
ATOM 1271 N N . PHE A 1 169 ? -1.805 2.410 -8.611 1.00 98.06 169 PHE A N 1
ATOM 1272 C CA . PHE A 1 169 ? -0.356 2.537 -8.471 1.00 98.06 169 PHE A CA 1
ATOM 1273 C C . PHE A 1 169 ? 0.332 1.275 -8.996 1.00 98.06 169 PHE A C 1
ATOM 1275 O O . PHE A 1 169 ? 0.298 0.240 -8.328 1.00 98.06 169 PHE A O 1
ATOM 1282 N N . CYS A 1 170 ? 0.960 1.364 -10.168 1.00 97.31 170 CYS A N 1
ATOM 1283 C CA . CYS A 1 170 ? 1.627 0.238 -10.834 1.00 97.31 170 CYS A CA 1
ATOM 1284 C C . CYS A 1 170 ? 3.047 -0.030 -10.300 1.00 97.31 170 CYS A C 1
ATOM 1286 O O . CYS A 1 170 ? 3.606 -1.118 -10.466 1.00 97.31 170 CYS A O 1
ATOM 1288 N N . TYR A 1 171 ? 3.634 0.958 -9.621 1.00 97.19 171 TYR A N 1
ATOM 1289 C CA . TYR A 1 171 ? 4.973 0.873 -9.055 1.00 97.19 171 TYR A CA 1
ATOM 1290 C C . TYR A 1 171 ? 4.951 1.141 -7.553 1.00 97.19 171 TYR A C 1
ATOM 1292 O O . TYR A 1 171 ? 4.324 2.081 -7.064 1.00 97.19 171 TYR A O 1
ATOM 1300 N N . PHE A 1 172 ? 5.678 0.316 -6.796 1.00 97.50 172 PHE A N 1
ATOM 1301 C CA . PHE A 1 172 ? 5.755 0.481 -5.344 1.00 97.50 172 PHE A CA 1
ATOM 1302 C C . PHE A 1 172 ? 6.473 1.781 -4.947 1.00 97.50 172 PHE A C 1
ATOM 1304 O O . PHE A 1 172 ? 6.148 2.343 -3.911 1.00 97.50 172 PHE A O 1
ATOM 1311 N N . THR A 1 173 ? 7.401 2.273 -5.775 1.00 96.75 173 THR A N 1
ATOM 1312 C CA . THR A 1 173 ? 8.072 3.580 -5.632 1.00 96.75 173 THR A CA 1
ATOM 1313 C C . THR A 1 173 ? 7.067 4.731 -5.570 1.00 96.75 173 THR A C 1
ATOM 1315 O O . THR A 1 173 ? 7.081 5.538 -4.643 1.00 96.75 173 THR A O 1
ATOM 1318 N N . GLU A 1 174 ? 6.162 4.788 -6.544 1.00 96.81 174 GLU A N 1
ATOM 1319 C CA . GLU A 1 174 ? 5.122 5.814 -6.633 1.00 96.81 174 GLU A CA 1
ATOM 1320 C C . GLU A 1 174 ? 4.160 5.710 -5.457 1.00 96.81 174 GLU A C 1
ATOM 1322 O O . GLU A 1 174 ? 3.810 6.713 -4.834 1.00 96.81 174 GLU A O 1
ATOM 1327 N N . PHE A 1 175 ? 3.777 4.480 -5.117 1.00 98.06 175 PHE A N 1
ATOM 1328 C CA . PHE A 1 175 ? 2.890 4.235 -3.996 1.00 98.06 175 PHE A CA 1
ATOM 1329 C C . PHE A 1 175 ? 3.515 4.646 -2.662 1.00 98.06 175 PHE A C 1
ATOM 1331 O O . PHE A 1 175 ? 2.870 5.357 -1.896 1.00 98.06 175 PHE A O 1
ATOM 1338 N N . SER A 1 176 ? 4.770 4.264 -2.393 1.00 97.06 176 SER A N 1
ATOM 1339 C CA . SER A 1 176 ? 5.469 4.629 -1.155 1.00 97.06 176 SER A CA 1
ATOM 1340 C C . SER A 1 176 ? 5.590 6.140 -0.999 1.00 97.06 176 SER A C 1
ATOM 1342 O O . SER A 1 176 ? 5.370 6.657 0.094 1.00 97.06 176 SER A O 1
ATOM 1344 N N . ASN A 1 177 ? 5.858 6.848 -2.099 1.00 96.06 177 ASN A N 1
ATOM 1345 C CA . ASN A 1 177 ? 5.900 8.307 -2.102 1.00 96.06 177 ASN A CA 1
ATOM 1346 C C . ASN A 1 177 ? 4.519 8.901 -1.803 1.00 96.06 177 ASN A C 1
ATOM 1348 O O . ASN A 1 177 ? 4.406 9.855 -1.039 1.00 96.06 177 ASN A O 1
ATOM 1352 N N . HIS A 1 178 ? 3.459 8.314 -2.361 1.00 97.38 178 HIS A N 1
ATOM 1353 C CA . HIS A 1 178 ? 2.097 8.780 -2.136 1.00 97.38 178 HIS A CA 1
ATOM 1354 C C . HIS A 1 178 ? 1.616 8.601 -0.691 1.00 97.38 178 HIS A C 1
ATOM 1356 O O . HIS A 1 178 ? 0.900 9.458 -0.172 1.00 97.38 178 HIS A O 1
ATOM 1362 N N . ILE A 1 179 ? 1.995 7.504 -0.034 1.00 96.88 179 ILE A N 1
ATOM 1363 C CA . ILE A 1 179 ? 1.631 7.237 1.366 1.00 96.88 179 ILE A CA 1
ATOM 1364 C C . ILE A 1 179 ? 2.633 7.819 2.377 1.00 96.88 179 ILE A C 1
ATOM 1366 O O . ILE A 1 179 ? 2.593 7.452 3.548 1.00 96.88 179 ILE A O 1
ATOM 1370 N N . ASN A 1 180 ? 3.563 8.663 1.911 1.00 96.19 180 ASN A N 1
ATOM 1371 C CA . ASN A 1 180 ? 4.677 9.222 2.684 1.00 96.19 180 ASN A CA 1
ATOM 1372 C C . ASN A 1 180 ? 5.473 8.190 3.489 1.00 96.19 180 ASN A C 1
ATOM 1374 O O . ASN A 1 180 ? 6.048 8.519 4.527 1.00 96.19 180 ASN A O 1
ATOM 1378 N N . LEU A 1 181 ? 5.552 6.955 2.991 1.00 95.06 181 LEU A N 1
ATOM 1379 C CA . LEU A 1 181 ? 6.350 5.911 3.608 1.00 95.06 181 LEU A CA 1
ATOM 1380 C C . LEU A 1 181 ? 7.821 6.312 3.485 1.00 95.06 181 LEU A C 1
ATOM 1382 O O . LEU A 1 181 ? 8.390 6.261 2.393 1.00 95.06 181 LEU A O 1
ATOM 1386 N N . LYS A 1 182 ? 8.438 6.731 4.593 1.00 91.25 182 LYS A N 1
ATOM 1387 C CA . LYS A 1 182 ? 9.853 7.122 4.603 1.00 91.25 182 LYS A CA 1
ATOM 1388 C C . LYS A 1 182 ? 10.728 5.880 4.564 1.00 91.25 182 LYS A C 1
ATOM 1390 O O . LYS A 1 182 ? 10.544 4.937 5.325 1.00 91.25 182 LYS A O 1
ATOM 1395 N N . LEU A 1 183 ? 11.695 5.870 3.657 1.00 89.19 183 LEU A N 1
ATOM 1396 C CA . LEU A 1 183 ? 12.518 4.704 3.369 1.00 89.19 183 LEU A CA 1
ATOM 1397 C C . LEU A 1 183 ? 13.993 5.050 3.514 1.00 89.19 183 LEU A C 1
ATOM 1399 O O . LEU A 1 183 ? 14.442 6.080 3.031 1.00 89.19 183 LEU A O 1
ATOM 1403 N N . THR A 1 184 ? 14.760 4.154 4.133 1.00 86.12 184 THR A N 1
ATOM 1404 C CA . THR A 1 184 ? 16.228 4.262 4.234 1.00 86.12 184 THR A CA 1
ATOM 1405 C C . THR A 1 184 ? 16.956 3.508 3.120 1.00 86.12 184 THR A C 1
ATOM 1407 O O . THR A 1 184 ? 18.179 3.454 3.080 1.00 86.12 184 THR A O 1
ATOM 1410 N N . SER A 1 185 ? 16.208 2.862 2.227 1.00 87.88 185 SER A N 1
ATOM 1411 C CA . SER A 1 185 ? 16.727 2.060 1.121 1.00 87.88 185 SER A CA 1
ATOM 1412 C C . SER A 1 185 ? 15.766 2.106 -0.058 1.00 87.88 185 SER A C 1
ATOM 1414 O O . SER A 1 185 ? 14.664 2.634 0.064 1.00 87.88 185 SER A O 1
ATOM 1416 N N . GLN A 1 186 ? 16.123 1.434 -1.154 1.00 88.31 186 GLN A N 1
ATOM 1417 C CA . GLN A 1 186 ? 15.240 1.298 -2.306 1.00 88.31 186 GLN A CA 1
ATOM 1418 C C . GLN A 1 186 ? 13.829 0.802 -1.902 1.00 88.31 186 GLN A C 1
ATOM 1420 O O . GLN A 1 186 ? 13.725 -0.190 -1.166 1.00 88.31 186 GLN A O 1
ATOM 1425 N N . PRO A 1 187 ? 12.757 1.450 -2.394 1.00 87.88 187 PRO A N 1
ATOM 1426 C CA . PRO A 1 187 ? 11.368 1.025 -2.207 1.00 87.88 187 PRO A CA 1
ATOM 1427 C C . PRO A 1 187 ? 11.119 -0.342 -2.842 1.00 87.88 187 PRO A C 1
ATOM 1429 O O . PRO A 1 187 ? 10.849 -0.462 -4.035 1.00 87.88 187 PRO A O 1
ATOM 1432 N N . LYS A 1 188 ? 11.180 -1.395 -2.024 1.00 93.25 188 LYS A N 1
ATOM 1433 C CA . LYS A 1 188 ? 10.843 -2.767 -2.427 1.00 93.25 188 LYS A CA 1
ATOM 1434 C C . LYS A 1 188 ? 9.621 -3.254 -1.664 1.00 93.25 188 LYS A C 1
ATOM 1436 O O . LYS A 1 188 ? 9.673 -3.356 -0.436 1.00 93.25 188 LYS A O 1
ATOM 1441 N N . LYS A 1 189 ? 8.553 -3.641 -2.370 1.00 94.12 189 LYS A N 1
ATOM 1442 C CA . LYS A 1 189 ? 7.304 -4.107 -1.739 1.00 94.12 189 LYS A CA 1
ATOM 1443 C C . LYS A 1 189 ? 7.546 -5.241 -0.731 1.00 94.12 189 LYS A C 1
ATOM 1445 O O . LYS A 1 189 ? 7.023 -5.191 0.374 1.00 94.12 189 LYS A O 1
ATOM 1450 N N . GLN A 1 190 ? 8.441 -6.183 -1.039 1.00 93.56 190 GLN A N 1
ATOM 1451 C CA . GLN A 1 190 ? 8.785 -7.334 -0.190 1.00 93.56 190 GLN A CA 1
ATOM 1452 C C . GLN A 1 190 ? 9.472 -6.930 1.128 1.00 93.56 190 GLN A C 1
ATOM 1454 O O . GLN A 1 190 ? 9.402 -7.620 2.153 1.00 93.56 190 GLN A O 1
ATOM 1459 N N . LYS A 1 191 ? 10.156 -5.781 1.123 1.00 93.06 191 LYS A N 1
ATOM 1460 C CA . LYS A 1 191 ? 10.800 -5.243 2.321 1.00 93.06 191 LYS A CA 1
ATOM 1461 C C . LYS A 1 191 ? 9.784 -4.586 3.253 1.00 93.06 191 LYS A C 1
ATOM 1463 O O . LYS A 1 191 ? 9.951 -4.701 4.464 1.00 93.06 191 LYS A O 1
ATOM 1468 N N . HIS A 1 192 ? 8.744 -3.957 2.714 1.00 95.00 192 HIS A N 1
ATOM 1469 C CA . HIS A 1 192 ? 7.855 -3.085 3.486 1.00 95.00 192 HIS A CA 1
ATOM 1470 C C . HIS A 1 192 ? 6.484 -3.688 3.776 1.00 95.00 192 HIS A C 1
ATOM 1472 O O . HIS A 1 192 ? 5.999 -3.538 4.892 1.00 95.00 192 HIS A O 1
ATOM 1478 N N . LEU A 1 193 ? 5.875 -4.406 2.835 1.00 96.94 193 LEU A N 1
ATOM 1479 C CA . LEU A 1 193 ? 4.608 -5.102 3.058 1.00 96.94 193 LEU A CA 1
ATOM 1480 C C . LEU A 1 193 ? 4.877 -6.350 3.897 1.00 96.94 193 LEU A C 1
ATOM 1482 O O . LEU A 1 193 ? 5.616 -7.235 3.463 1.00 96.94 193 LEU A O 1
ATOM 1486 N N . LYS A 1 194 ? 4.333 -6.414 5.114 1.00 96.06 194 LYS A N 1
ATOM 1487 C CA . LYS A 1 194 ? 4.680 -7.479 6.070 1.00 96.06 194 LYS A CA 1
ATOM 1488 C C . LYS A 1 194 ? 3.513 -8.314 6.547 1.00 96.06 194 LYS A C 1
ATOM 1490 O O . LYS A 1 194 ? 3.760 -9.457 6.911 1.00 96.06 194 LYS A O 1
ATOM 1495 N N . TYR A 1 195 ? 2.298 -7.781 6.559 1.00 97.69 195 TYR A N 1
ATOM 1496 C CA . TYR A 1 195 ? 1.152 -8.481 7.134 1.00 97.69 195 TYR A CA 1
ATOM 1497 C C . TYR A 1 195 ? -0.070 -8.349 6.248 1.00 97.69 195 TYR A C 1
ATOM 1499 O O . TYR A 1 195 ? -0.298 -7.285 5.675 1.00 97.69 195 TYR A O 1
ATOM 1507 N N . TYR A 1 196 ? -0.871 -9.401 6.192 1.00 97.62 196 TYR A N 1
ATOM 1508 C CA . TYR A 1 196 ? -2.270 -9.290 5.815 1.00 97.62 196 TYR A CA 1
ATOM 1509 C C .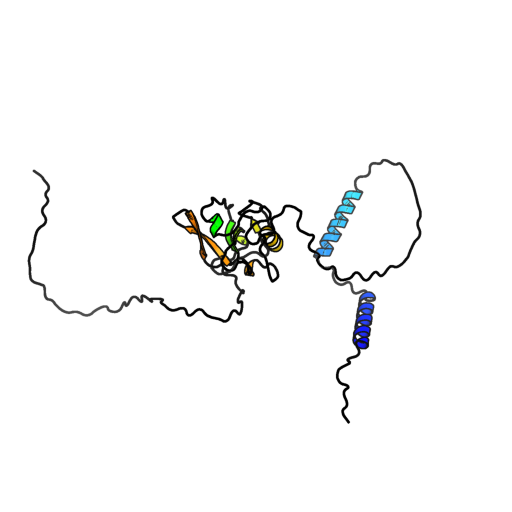 TYR A 1 196 ? -3.048 -8.633 6.958 1.00 97.62 196 TYR A C 1
ATOM 1511 O O . TYR A 1 196 ? -2.675 -8.758 8.127 1.00 97.62 196 TYR A O 1
ATOM 1519 N N . LEU A 1 197 ? -4.113 -7.910 6.632 1.00 97.44 197 LEU A N 1
ATOM 1520 C CA . LEU A 1 197 ? -5.018 -7.312 7.609 1.00 97.44 197 LEU A CA 1
ATOM 1521 C C . LEU A 1 197 ? -6.405 -7.921 7.438 1.00 97.44 197 LEU A C 1
ATOM 1523 O O . LEU A 1 197 ? -6.876 -8.107 6.316 1.00 97.44 197 LEU A O 1
ATOM 1527 N N . VAL A 1 198 ? -7.047 -8.233 8.556 1.00 95.81 198 VAL A N 1
ATOM 1528 C CA . VAL A 1 198 ? -8.339 -8.927 8.589 1.00 95.81 198 VAL A CA 1
ATOM 1529 C C . VAL A 1 198 ? -9.301 -8.174 9.493 1.00 95.81 198 VAL A C 1
ATOM 1531 O O . VAL A 1 198 ? -8.875 -7.544 10.457 1.00 95.81 198 VAL A O 1
ATOM 1534 N N . ARG A 1 199 ? -10.599 -8.217 9.190 1.00 95.25 199 ARG A N 1
ATOM 1535 C CA . ARG A 1 199 ? -11.621 -7.750 10.132 1.00 95.25 199 ARG A CA 1
ATOM 1536 C C . ARG A 1 199 ? -11.957 -8.881 11.096 1.00 95.25 199 ARG A C 1
ATOM 1538 O O . ARG A 1 199 ? -12.171 -10.011 10.663 1.00 95.25 199 ARG A O 1
ATOM 1545 N N . ASN A 1 200 ? -11.969 -8.583 12.390 1.00 94.62 200 ASN A N 1
ATOM 1546 C CA . ASN A 1 200 ? -12.419 -9.528 13.408 1.00 94.62 200 ASN A CA 1
ATOM 1547 C C . ASN A 1 200 ? -13.956 -9.667 13.394 1.00 94.62 200 ASN A C 1
ATOM 1549 O O . ASN A 1 200 ? -14.647 -9.024 12.603 1.00 94.62 200 ASN A O 1
ATOM 1553 N N . ALA A 1 201 ? -14.500 -10.494 14.290 1.00 94.25 201 ALA A N 1
ATOM 1554 C CA . ALA A 1 201 ? -15.945 -10.707 14.411 1.00 94.25 201 ALA A CA 1
ATOM 1555 C C . ALA A 1 201 ? -16.728 -9.418 14.740 1.00 94.25 201 ALA A C 1
ATOM 1557 O O . ALA A 1 201 ? -17.909 -9.319 14.427 1.00 94.25 201 ALA A O 1
ATOM 1558 N N . GLN A 1 202 ? -16.069 -8.427 15.343 1.00 93.62 202 GLN A N 1
ATOM 1559 C CA . GLN A 1 202 ? -16.619 -7.112 15.668 1.00 93.62 202 GLN A CA 1
ATOM 1560 C C . GLN A 1 202 ? -16.492 -6.109 14.504 1.00 93.62 202 GLN A C 1
ATOM 1562 O O . GLN A 1 202 ? -16.893 -4.958 14.642 1.00 93.62 202 GLN A O 1
ATOM 1567 N N . GLY A 1 203 ? -15.927 -6.518 13.363 1.00 90.81 203 GLY A N 1
ATOM 1568 C CA . GLY A 1 203 ? -15.704 -5.660 12.197 1.00 90.81 203 GLY A CA 1
ATOM 1569 C C . GLY A 1 203 ? -14.461 -4.768 12.283 1.00 90.81 203 GLY A C 1
ATOM 1570 O O . GLY A 1 203 ? -14.149 -4.075 11.314 1.00 90.81 203 GLY A O 1
ATOM 1571 N N . THR A 1 204 ? -13.717 -4.812 13.389 1.00 95.19 204 THR A N 1
ATOM 1572 C CA . THR A 1 204 ? -12.487 -4.038 13.591 1.00 95.19 204 THR A CA 1
ATOM 1573 C C . THR A 1 204 ? -11.328 -4.649 12.809 1.00 95.19 204 THR A C 1
ATOM 1575 O O . THR A 1 204 ? -11.087 -5.858 12.867 1.00 95.19 204 THR A O 1
ATOM 1578 N N . LEU A 1 205 ? -10.578 -3.812 12.096 1.00 96.75 205 LEU A N 1
ATOM 1579 C CA . LEU A 1 205 ? -9.389 -4.209 11.352 1.00 96.75 205 LEU A CA 1
ATOM 1580 C C . LEU A 1 205 ? -8.228 -4.505 12.308 1.00 96.75 205 LEU A C 1
ATOM 1582 O O . LEU A 1 205 ? -7.824 -3.663 13.111 1.00 96.75 205 LEU A O 1
ATOM 1586 N N . THR A 1 206 ? -7.658 -5.698 12.192 1.00 96.50 206 THR A N 1
ATOM 1587 C CA . THR A 1 206 ? -6.552 -6.170 13.022 1.00 96.50 206 THR A CA 1
ATOM 1588 C C . THR A 1 206 ? -5.409 -6.711 12.171 1.00 96.50 206 THR A C 1
ATOM 1590 O O . THR A 1 206 ? -5.536 -6.994 10.974 1.00 96.50 206 THR A O 1
ATOM 1593 N N . LYS A 1 207 ? -4.243 -6.828 12.807 1.00 97.19 207 LYS A N 1
ATOM 1594 C CA . LYS A 1 207 ? -3.052 -7.426 12.211 1.00 97.19 207 LYS A CA 1
ATOM 1595 C C . LYS A 1 207 ? -3.255 -8.937 12.053 1.00 97.19 207 LYS A C 1
ATOM 1597 O O . LYS A 1 207 ? -3.413 -9.635 13.050 1.00 97.19 207 LYS A O 1
ATOM 1602 N N . GLY A 1 208 ? -3.209 -9.422 10.815 1.00 96.19 208 GLY A N 1
ATOM 1603 C CA . GLY A 1 208 ? -3.291 -10.839 10.468 1.00 96.19 208 GLY A CA 1
ATOM 1604 C C . GLY A 1 208 ? -1.923 -11.509 10.307 1.00 96.19 208 GLY A C 1
ATOM 1605 O O . GLY A 1 208 ? -0.918 -11.089 10.894 1.00 96.19 208 GLY A O 1
ATOM 1606 N N . SER A 1 209 ? -1.895 -12.572 9.498 1.00 95.75 209 SER A N 1
ATOM 1607 C CA . SER A 1 209 ? -0.699 -13.370 9.212 1.00 95.75 209 SER A CA 1
ATOM 1608 C C . SER A 1 209 ? 0.392 -12.559 8.505 1.00 95.75 209 SER A C 1
ATOM 1610 O O . SER A 1 209 ? 0.134 -11.574 7.807 1.00 95.75 209 SER A O 1
ATOM 1612 N N . ALA A 1 210 ? 1.645 -12.968 8.707 1.00 95.44 210 ALA A N 1
ATOM 1613 C CA . ALA A 1 210 ? 2.771 -12.389 7.989 1.00 95.44 210 ALA A CA 1
ATOM 161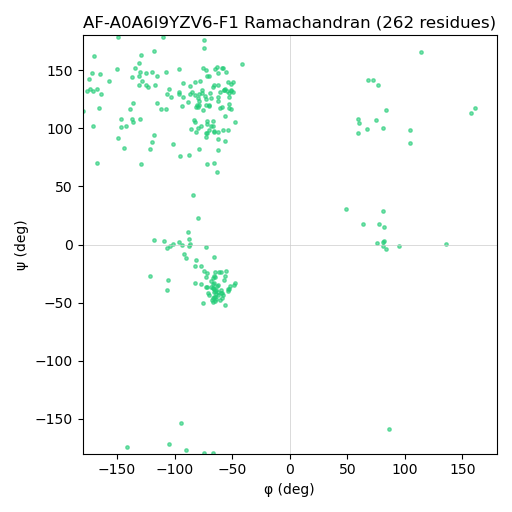4 C C . ALA A 1 210 ? 2.747 -12.809 6.513 1.00 95.44 210 ALA A C 1
ATOM 1616 O O . ALA A 1 210 ? 2.381 -13.933 6.183 1.00 95.44 210 ALA A O 1
ATOM 1617 N N . ILE A 1 211 ? 3.177 -11.912 5.629 1.00 95.75 211 ILE A N 1
ATOM 1618 C CA . ILE A 1 211 ? 3.307 -12.199 4.201 1.00 95.75 211 ILE A CA 1
ATOM 1619 C C . ILE A 1 211 ? 4.611 -12.973 3.974 1.00 95.75 211 ILE A C 1
ATOM 1621 O O . ILE A 1 211 ? 5.707 -12.459 4.228 1.00 95.75 211 ILE A O 1
ATOM 1625 N N . CYS A 1 212 ? 4.492 -14.200 3.472 1.00 92.75 212 CYS A N 1
ATOM 1626 C CA . CYS A 1 212 ? 5.608 -15.104 3.205 1.00 92.75 212 CYS A CA 1
ATOM 1627 C C . CYS A 1 212 ? 6.335 -14.738 1.901 1.00 92.75 212 CYS A C 1
ATOM 1629 O O . CYS A 1 212 ? 6.107 -15.324 0.849 1.00 92.75 212 CYS A O 1
ATOM 1631 N N . TRP A 1 213 ? 7.247 -13.769 1.945 1.00 91.81 213 TRP A N 1
ATOM 1632 C CA . TRP A 1 213 ? 8.104 -13.466 0.794 1.00 91.81 213 TRP A CA 1
ATOM 1633 C C . TRP A 1 213 ? 9.226 -14.509 0.674 1.00 91.81 213 TRP A C 1
ATOM 1635 O O . TRP A 1 213 ? 10.214 -14.448 1.408 1.00 91.81 213 TRP A O 1
ATOM 1645 N N . LYS A 1 214 ? 9.103 -15.472 -0.247 1.00 79.06 214 LYS A N 1
ATOM 1646 C CA . LYS A 1 214 ? 10.172 -16.452 -0.513 1.00 79.06 214 LYS A CA 1
ATOM 1647 C C . LYS A 1 214 ? 11.477 -15.732 -0.900 1.00 79.06 214 LYS A C 1
ATOM 1649 O O . LYS A 1 214 ? 11.456 -14.803 -1.705 1.00 79.06 214 LYS A O 1
ATOM 1654 N N . GLY A 1 215 ? 12.605 -16.132 -0.308 1.00 63.56 215 GLY A N 1
ATOM 1655 C CA . GLY A 1 215 ? 13.921 -15.511 -0.539 1.00 63.56 215 GLY A CA 1
ATOM 1656 C C . GLY A 1 215 ? 14.187 -14.224 0.254 1.00 63.56 215 GLY A C 1
ATOM 1657 O O . GLY A 1 215 ? 15.262 -13.640 0.132 1.00 63.56 215 GLY A O 1
ATOM 1658 N N . ALA A 1 216 ? 13.257 -13.786 1.108 1.00 55.19 216 ALA A N 1
ATOM 1659 C CA . ALA A 1 216 ? 13.470 -12.689 2.051 1.00 55.19 216 ALA A CA 1
ATOM 1660 C C . ALA A 1 216 ? 14.151 -13.166 3.346 1.00 55.19 216 ALA A C 1
ATOM 1662 O O . ALA A 1 216 ? 13.779 -12.755 4.447 1.00 55.19 216 ALA A O 1
ATOM 1663 N N . GLU A 1 217 ? 15.158 -14.030 3.208 1.00 48.31 217 GLU A N 1
ATOM 1664 C CA . GLU A 1 217 ? 16.061 -14.436 4.283 1.00 48.31 217 GLU A CA 1
ATOM 1665 C C . GLU A 1 217 ? 16.978 -13.255 4.601 1.00 48.31 217 GLU A C 1
ATOM 1667 O O . GLU A 1 217 ? 18.169 -13.217 4.292 1.00 48.31 217 GLU A O 1
ATOM 1672 N N . PHE A 1 218 ? 16.391 -12.209 5.179 1.00 48.88 218 PHE A N 1
ATOM 1673 C CA . PHE A 1 218 ? 17.160 -11.181 5.842 1.00 48.88 218 PHE A CA 1
ATOM 1674 C C . PHE A 1 218 ? 17.940 -11.902 6.937 1.00 48.88 218 PHE A C 1
ATOM 1676 O O . PHE A 1 218 ? 17.339 -12.506 7.825 1.00 48.88 218 PHE A O 1
ATOM 1683 N N . ARG A 1 219 ? 19.273 -11.862 6.855 1.00 47.09 219 ARG A N 1
ATOM 1684 C CA . ARG A 1 219 ? 20.204 -12.302 7.901 1.00 47.09 219 ARG A CA 1
ATOM 1685 C C . ARG A 1 219 ? 20.022 -11.438 9.153 1.00 47.09 219 ARG A C 1
ATOM 1687 O O . ARG A 1 219 ? 20.929 -10.722 9.552 1.00 47.09 219 ARG A O 1
ATOM 1694 N N . ASN A 1 220 ? 18.847 -11.461 9.763 1.00 42.06 220 ASN A N 1
ATOM 1695 C CA . ASN A 1 220 ? 18.623 -10.890 11.071 1.00 42.06 220 ASN A CA 1
ATOM 1696 C C . ASN A 1 220 ? 18.768 -12.034 12.065 1.00 42.06 220 ASN A C 1
ATOM 1698 O O . ASN A 1 220 ? 17.805 -12.635 12.532 1.00 42.06 220 ASN A O 1
ATOM 1702 N N . ARG A 1 221 ? 20.022 -12.407 12.314 1.00 56.81 221 ARG A N 1
ATOM 1703 C CA . ARG A 1 221 ? 20.362 -13.263 13.439 1.00 56.81 221 ARG A CA 1
ATOM 1704 C C . ARG A 1 221 ? 20.210 -12.378 14.676 1.00 56.81 221 ARG A C 1
ATOM 1706 O O . ARG A 1 221 ? 21.115 -11.606 14.935 1.00 56.81 221 ARG A O 1
ATOM 1713 N N . HIS A 1 222 ? 19.061 -12.430 15.356 1.00 50.28 222 HIS A N 1
ATOM 1714 C CA . HIS A 1 222 ? 18.962 -12.373 16.821 1.00 50.28 222 HIS A CA 1
ATOM 1715 C C . HIS A 1 222 ? 17.520 -12.560 17.325 1.00 50.28 222 HIS A C 1
ATOM 1717 O O . HIS A 1 222 ? 16.593 -11.891 16.884 1.00 50.28 222 HIS A O 1
ATOM 1723 N N . SER A 1 223 ? 17.408 -13.451 18.314 1.00 47.47 223 SER A N 1
ATOM 1724 C CA . SER A 1 223 ? 16.381 -13.523 19.358 1.00 47.47 223 SER A CA 1
ATOM 1725 C C . SER A 1 223 ? 14.921 -13.678 18.938 1.00 47.47 223 SER A C 1
ATOM 1727 O O . SER A 1 223 ? 14.171 -12.719 18.793 1.00 47.47 223 SER A O 1
ATOM 1729 N N . SER A 1 224 ? 14.471 -14.929 18.937 1.00 40.59 224 SER A N 1
ATOM 1730 C CA . SER A 1 224 ? 13.196 -15.301 19.555 1.00 40.59 224 SER A CA 1
ATOM 1731 C C . SER A 1 224 ? 13.351 -16.710 20.116 1.00 40.59 224 SER A C 1
ATOM 1733 O O . SER A 1 224 ? 13.355 -17.700 19.389 1.00 40.59 224 SER A O 1
ATOM 1735 N N . SER A 1 225 ? 13.559 -16.778 21.426 1.00 43.44 225 SER A N 1
ATOM 1736 C CA . SER A 1 225 ? 13.278 -17.951 22.241 1.00 43.44 225 SER A CA 1
ATOM 1737 C C . SER A 1 225 ? 11.798 -18.303 22.078 1.00 43.44 225 SER A C 1
ATOM 1739 O O . SER A 1 225 ? 10.945 -17.686 22.712 1.00 43.44 225 SER A O 1
ATOM 1741 N N . ASN A 1 226 ? 11.488 -19.268 21.215 1.00 41.41 226 ASN A N 1
ATOM 1742 C CA . ASN A 1 226 ? 10.171 -19.889 21.199 1.00 41.41 226 ASN A CA 1
ATOM 1743 C C . ASN A 1 226 ? 10.141 -20.955 22.297 1.00 41.41 226 ASN A C 1
ATOM 1745 O O . ASN A 1 226 ? 10.612 -22.077 22.122 1.00 41.41 226 ASN A O 1
ATOM 1749 N N . THR A 1 227 ? 9.608 -20.569 23.449 1.00 36.78 227 THR A N 1
ATOM 1750 C CA . THR A 1 227 ? 9.075 -21.494 24.442 1.00 36.78 227 THR A CA 1
ATOM 1751 C C . THR A 1 227 ? 7.681 -21.932 24.000 1.00 36.78 227 THR A C 1
ATOM 1753 O O . THR A 1 227 ? 6.815 -21.077 23.820 1.00 36.78 227 THR A O 1
ATOM 1756 N N . SER A 1 228 ? 7.491 -23.255 23.934 1.00 37.59 228 SER A N 1
ATOM 1757 C CA . SER A 1 228 ? 6.217 -23.961 24.158 1.00 37.59 228 SER A CA 1
ATOM 1758 C C . SER A 1 228 ? 5.184 -23.909 23.020 1.00 37.59 228 SER A C 1
ATOM 1760 O O . SER A 1 228 ? 4.913 -22.861 22.458 1.00 37.59 228 SER A O 1
ATOM 1762 N N . SER A 1 229 ? 4.473 -24.963 22.630 1.00 30.36 229 SER A N 1
ATOM 1763 C CA . SER A 1 229 ? 4.512 -26.404 22.888 1.00 30.36 229 SER A CA 1
ATOM 1764 C C . SER A 1 229 ? 3.602 -26.996 21.810 1.00 30.36 229 SER A C 1
ATOM 1766 O O . SER A 1 229 ? 2.414 -26.686 21.792 1.00 30.36 229 SER A O 1
ATOM 1768 N N . HIS A 1 230 ? 4.116 -27.828 20.906 1.00 33.91 230 HIS A N 1
ATOM 1769 C CA . HIS A 1 230 ? 3.244 -28.696 20.117 1.00 33.91 230 HIS A CA 1
ATOM 1770 C C . HIS A 1 230 ? 3.004 -29.956 20.942 1.00 33.91 230 HIS A C 1
ATOM 1772 O O . HIS A 1 230 ? 3.851 -30.845 20.998 1.00 33.91 230 HIS A O 1
ATOM 1778 N N . THR A 1 231 ? 1.859 -30.014 21.618 1.00 35.97 231 THR A N 1
ATOM 1779 C CA . THR A 1 231 ? 1.326 -31.266 22.151 1.00 35.97 231 THR A CA 1
ATOM 1780 C C . THR A 1 231 ? 0.981 -32.147 20.952 1.00 35.97 231 THR A C 1
ATOM 1782 O O . THR A 1 231 ? -0.056 -31.977 20.315 1.00 35.97 231 THR A O 1
ATOM 1785 N N . LEU A 1 232 ? 1.895 -33.049 20.597 1.00 35.53 232 LEU A N 1
ATOM 1786 C CA . LEU A 1 232 ? 1.610 -34.184 19.730 1.00 35.53 232 LEU A CA 1
ATOM 1787 C C . LEU A 1 232 ? 0.631 -35.090 20.481 1.00 35.53 232 LEU A C 1
ATOM 1789 O O . LEU A 1 232 ? 1.032 -35.876 21.334 1.00 35.53 232 LEU A O 1
ATOM 1793 N N . LEU A 1 233 ? -0.660 -34.968 20.180 1.00 34.28 233 LEU A N 1
ATOM 1794 C CA . LEU A 1 233 ? -1.612 -36.030 20.473 1.00 34.28 233 LEU A CA 1
ATOM 1795 C C . LEU A 1 233 ? -1.347 -37.156 19.468 1.00 34.28 233 LEU A C 1
ATOM 1797 O O . LEU A 1 233 ? -1.843 -37.135 18.345 1.00 34.28 233 LEU A O 1
ATOM 1801 N N . GLN A 1 234 ? -0.498 -38.104 19.862 1.00 33.81 234 GLN A N 1
ATOM 1802 C CA . GLN A 1 234 ? -0.470 -39.435 19.264 1.00 33.81 234 GLN A CA 1
ATOM 1803 C C . GLN A 1 234 ? -1.702 -40.206 19.763 1.00 33.81 234 GLN A C 1
ATOM 1805 O O . GLN A 1 234 ? -1.890 -40.299 20.978 1.00 33.81 234 GLN A O 1
ATOM 1810 N N . PRO A 1 235 ? -2.528 -40.792 18.883 1.00 33.56 235 PRO A N 1
ATOM 1811 C CA . PRO A 1 235 ? -3.437 -41.853 19.284 1.00 33.56 235 PRO A CA 1
ATOM 1812 C C . PRO A 1 235 ? -2.609 -43.116 19.540 1.00 33.56 235 PRO A C 1
ATOM 1814 O O . PRO A 1 235 ? -1.907 -43.605 18.655 1.00 33.56 235 PRO A O 1
ATOM 1817 N N . ALA A 1 236 ? -2.662 -43.627 20.768 1.00 34.38 236 ALA A N 1
ATOM 1818 C CA . ALA A 1 236 ? -2.179 -44.959 21.090 1.00 34.38 236 ALA A CA 1
ATOM 1819 C C . ALA A 1 236 ? -3.275 -45.967 20.718 1.00 34.38 236 ALA A C 1
ATOM 1821 O O . ALA A 1 236 ? -4.271 -46.082 21.426 1.00 34.38 236 ALA A O 1
ATOM 1822 N N . GLU A 1 237 ? -3.089 -46.694 19.618 1.00 32.19 237 GLU A N 1
ATOM 1823 C CA . GLU A 1 237 ? -3.957 -47.807 19.222 1.00 32.19 237 GLU A CA 1
ATOM 1824 C C . GLU A 1 237 ? -3.125 -49.091 19.115 1.00 32.19 237 GLU A C 1
ATOM 1826 O O . GLU A 1 237 ? -2.673 -49.495 18.053 1.00 32.19 237 GLU A O 1
ATOM 1831 N N . ASN A 1 238 ? -2.903 -49.719 20.268 1.00 33.81 238 ASN A N 1
ATOM 1832 C CA . ASN A 1 238 ? -2.673 -51.154 20.418 1.00 33.81 238 ASN A CA 1
ATOM 1833 C C . ASN A 1 238 ? -3.542 -51.526 21.629 1.00 33.81 238 ASN A C 1
ATOM 1835 O O . ASN A 1 238 ? -3.382 -50.956 22.704 1.00 33.81 238 ASN A O 1
ATOM 1839 N N . THR A 1 239 ? -4.509 -52.435 21.553 1.00 32.75 239 THR A N 1
ATOM 1840 C CA . THR A 1 239 ? -4.257 -53.879 21.518 1.00 32.75 239 THR A CA 1
ATOM 1841 C C . THR A 1 239 ? -5.589 -54.595 21.267 1.00 32.75 239 THR A C 1
ATOM 1843 O O . THR A 1 239 ? -6.576 -54.299 21.939 1.00 32.75 239 THR A O 1
ATOM 1846 N N . GLY A 1 240 ? -5.616 -55.559 20.345 1.00 30.16 240 GLY A N 1
ATOM 1847 C CA . GLY A 1 240 ? -6.715 -56.510 20.191 1.00 30.16 240 GLY A CA 1
ATOM 1848 C C . GLY A 1 240 ? -6.323 -57.904 20.688 1.00 30.16 240 GLY A C 1
ATOM 1849 O O . GLY A 1 240 ? -5.315 -58.450 20.254 1.00 30.16 240 GLY A O 1
ATOM 1850 N N . SER A 1 241 ? -7.188 -58.468 21.536 1.00 31.86 241 SER A N 1
ATOM 1851 C CA . SER A 1 241 ? -7.434 -59.904 21.759 1.00 31.86 241 SER A CA 1
ATOM 1852 C C . SER A 1 241 ? -6.491 -60.720 22.660 1.00 31.86 241 SER A C 1
ATOM 1854 O O . SER A 1 241 ? -5.524 -61.325 22.205 1.00 31.86 241 SER A O 1
ATOM 1856 N N . SER A 1 242 ? -6.924 -60.948 23.907 1.00 33.94 242 SER A N 1
ATOM 1857 C CA . SER A 1 242 ? -7.303 -62.300 24.366 1.00 33.94 242 SER A CA 1
ATOM 1858 C C . SER A 1 242 ? -8.101 -62.272 25.672 1.00 33.94 242 SER A C 1
ATOM 1860 O O . SER A 1 242 ? -7.918 -61.405 26.516 1.00 33.94 242 SER A O 1
ATOM 1862 N N . ALA A 1 243 ? -9.016 -63.238 25.749 1.00 32.94 243 ALA A N 1
ATOM 1863 C CA . ALA A 1 243 ? -10.037 -63.542 26.749 1.00 32.94 243 ALA A CA 1
ATOM 1864 C C . ALA A 1 243 ? -9.638 -63.400 28.234 1.00 32.94 243 ALA A C 1
ATOM 1866 O O . ALA A 1 243 ? -8.496 -63.663 28.602 1.00 32.94 243 ALA A O 1
ATOM 1867 N N . THR A 1 244 ? -10.628 -63.175 29.115 1.00 31.77 244 THR A N 1
ATOM 1868 C CA . THR A 1 244 ? -11.249 -64.203 29.999 1.00 31.77 244 THR A CA 1
ATOM 1869 C C . THR A 1 244 ? -11.980 -63.522 31.183 1.00 31.77 244 THR A C 1
ATOM 1871 O O . THR A 1 244 ? -11.343 -62.865 31.992 1.00 31.77 244 THR A O 1
ATOM 1874 N N . VAL A 1 245 ? -13.310 -63.718 31.256 1.00 33.75 245 VAL A N 1
ATOM 1875 C CA . VAL A 1 245 ? -14.170 -63.936 32.456 1.00 33.75 245 VAL A CA 1
ATOM 1876 C C . VAL A 1 245 ? -14.211 -62.838 33.543 1.00 33.75 245 VAL A C 1
ATOM 1878 O O . VAL A 1 245 ? -13.268 -62.625 34.289 1.00 33.75 245 VAL A O 1
ATOM 1881 N N . THR A 1 246 ? -15.299 -62.059 33.586 1.00 32.19 246 THR A N 1
ATOM 1882 C CA . THR A 1 246 ? -16.466 -62.197 34.501 1.00 32.19 246 THR A CA 1
ATOM 1883 C C . THR A 1 246 ? -16.206 -61.744 35.942 1.00 32.19 246 THR A C 1
ATOM 1885 O O . THR A 1 246 ? -15.615 -62.475 36.727 1.00 32.19 246 THR A O 1
ATOM 1888 N N . ASN A 1 247 ? -16.770 -60.595 36.330 1.00 31.52 247 ASN A N 1
ATOM 1889 C CA . ASN A 1 247 ? -17.835 -60.575 37.339 1.00 31.52 247 ASN A CA 1
ATOM 1890 C C . ASN A 1 247 ? -18.535 -59.210 37.412 1.00 31.52 247 ASN A C 1
ATOM 1892 O O . ASN A 1 247 ? -17.905 -58.157 37.414 1.00 31.52 247 ASN A O 1
ATOM 1896 N N . GLU A 1 248 ? -19.860 -59.311 37.436 1.00 38.19 248 GLU A N 1
ATOM 1897 C CA . GLU A 1 248 ? -20.899 -58.286 37.568 1.00 38.19 248 GLU A CA 1
ATOM 1898 C C . GLU A 1 248 ? -20.981 -57.774 39.035 1.00 38.19 248 GLU A C 1
ATOM 1900 O O . GLU A 1 248 ? -20.222 -58.237 39.893 1.00 38.19 248 GLU A O 1
ATOM 1905 N N . PRO A 1 249 ? -21.821 -56.768 39.338 1.00 57.97 249 PRO A N 1
ATOM 1906 C CA . PRO A 1 249 ? -21.532 -55.621 40.182 1.00 57.97 249 PRO A CA 1
ATOM 1907 C C . PRO A 1 249 ? -22.219 -55.792 41.545 1.00 57.97 249 PRO A C 1
ATOM 1909 O O . PRO A 1 249 ? -22.798 -56.841 41.805 1.00 57.97 249 PRO A O 1
ATOM 1912 N N . PHE A 1 250 ? -22.222 -54.773 42.412 1.00 31.42 250 PHE A N 1
ATOM 1913 C CA . PHE A 1 250 ? -23.380 -54.524 43.283 1.00 31.42 250 PHE A CA 1
ATOM 1914 C C . PHE A 1 250 ? -23.284 -53.190 44.053 1.00 31.42 250 PHE A C 1
ATOM 1916 O O . PHE A 1 250 ? -22.302 -52.938 44.742 1.00 31.42 250 PHE A O 1
ATOM 1923 N N . LEU A 1 251 ? -24.402 -52.445 43.988 1.00 34.28 251 LEU A N 1
ATOM 1924 C CA . LEU A 1 251 ? -25.022 -51.593 45.028 1.00 34.28 251 LEU A CA 1
ATOM 1925 C C . LEU A 1 251 ? -24.354 -50.260 45.426 1.00 34.28 251 LEU A C 1
ATOM 1927 O O . LEU A 1 251 ? -23.152 -50.178 45.593 1.00 34.28 251 LEU A O 1
ATOM 1931 N N . ALA A 1 252 ? -25.080 -49.169 45.700 1.00 32.78 252 ALA A N 1
ATOM 1932 C CA . ALA A 1 252 ? -26.521 -48.907 45.750 1.00 32.78 252 ALA A CA 1
ATOM 1933 C C . ALA A 1 252 ? -26.790 -47.388 45.878 1.00 32.78 252 ALA A C 1
ATOM 1935 O O . ALA A 1 252 ? -25.929 -46.649 46.341 1.00 32.78 252 ALA A O 1
ATOM 1936 N N . ALA A 1 253 ? -28.041 -47.013 45.556 1.00 33.19 253 ALA A N 1
ATOM 1937 C CA . ALA A 1 253 ? -28.903 -46.024 46.238 1.00 33.19 253 ALA A CA 1
ATOM 1938 C C . ALA A 1 253 ? -28.407 -44.560 46.372 1.00 33.19 253 ALA A C 1
ATOM 1940 O O . ALA A 1 253 ? -27.526 -44.283 47.172 1.00 33.19 253 ALA A O 1
ATOM 1941 N N . HIS A 1 254 ? -28.949 -43.563 45.643 1.00 38.50 254 HIS A N 1
ATOM 1942 C CA . HIS A 1 254 ? -30.257 -42.852 45.796 1.00 38.50 254 HIS A CA 1
ATOM 1943 C C . HIS A 1 254 ? -29.988 -41.358 46.168 1.00 38.50 254 HIS A C 1
ATOM 1945 O O . HIS A 1 254 ? -28.889 -41.094 46.651 1.00 38.50 254 HIS A O 1
ATOM 1951 N N . PRO A 1 255 ? -30.935 -40.381 46.099 1.00 49.19 255 PRO A N 1
ATOM 1952 C CA . PRO A 1 255 ? -32.231 -40.313 45.395 1.00 49.19 255 PRO A CA 1
ATOM 1953 C C . PRO A 1 255 ? -32.585 -38.917 44.764 1.00 49.19 255 PRO A C 1
ATOM 1955 O O . PRO A 1 255 ? -31.838 -37.951 44.847 1.00 49.19 255 PRO A O 1
ATOM 1958 N N . VAL A 1 256 ? -33.822 -38.841 44.242 1.00 36.31 256 VAL A N 1
ATOM 1959 C CA . VAL A 1 256 ? -34.737 -37.679 44.061 1.00 36.31 256 VAL A CA 1
ATOM 1960 C C . VAL A 1 256 ? -34.583 -36.763 42.835 1.00 36.31 256 VAL A C 1
ATOM 1962 O O . VAL A 1 256 ? -33.674 -35.951 42.728 1.00 36.31 256 VAL A O 1
ATOM 1965 N N . GLY A 1 257 ? -35.632 -36.784 42.002 1.00 35.25 257 GLY A N 1
ATOM 1966 C CA . GLY A 1 257 ? -36.028 -35.704 41.095 1.00 35.25 257 GLY A CA 1
ATOM 1967 C C . GLY A 1 257 ? -37.398 -35.992 40.468 1.00 35.25 257 GLY A C 1
ATOM 1968 O O . GLY A 1 257 ? -37.501 -36.824 39.575 1.00 35.25 257 GLY A O 1
ATOM 1969 N N . GLN A 1 258 ? -38.454 -35.351 40.980 1.00 41.28 258 GLN A N 1
ATOM 1970 C CA . GLN A 1 258 ? -39.829 -35.404 40.461 1.00 41.28 258 GLN A CA 1
ATOM 1971 C C . GLN A 1 258 ? -39.996 -34.635 39.139 1.00 41.28 258 GLN A C 1
ATOM 1973 O O . GLN A 1 258 ? -39.445 -33.548 39.003 1.00 41.28 258 GLN A O 1
ATOM 1978 N N . ALA A 1 259 ? -40.856 -35.168 38.261 1.00 38.66 259 ALA A N 1
ATOM 1979 C CA . ALA A 1 259 ? -41.862 -34.517 37.389 1.00 38.66 259 ALA A CA 1
ATOM 1980 C C . ALA A 1 259 ? -42.126 -35.511 36.234 1.00 38.66 259 ALA A C 1
ATOM 1982 O O . ALA A 1 259 ? -41.202 -35.864 35.518 1.00 38.66 259 ALA A O 1
ATOM 1983 N N . GLY A 1 260 ? -43.285 -36.141 36.046 1.00 40.28 260 GLY A N 1
ATOM 1984 C CA . GLY A 1 260 ? -44.646 -35.624 36.069 1.00 40.28 260 GLY A CA 1
ATOM 1985 C C . GLY A 1 260 ? -45.130 -35.532 34.620 1.00 40.28 260 GLY A C 1
ATOM 1986 O O . GLY A 1 260 ? -44.787 -34.556 33.975 1.00 40.28 260 GLY A O 1
ATOM 1987 N N . ILE A 1 261 ? -45.897 -36.513 34.119 1.00 45.09 261 ILE A N 1
ATOM 1988 C CA . ILE A 1 261 ? -46.793 -36.364 32.952 1.00 45.09 261 ILE A CA 1
ATOM 1989 C C . ILE A 1 261 ? -47.926 -37.410 32.966 1.00 45.09 261 ILE A C 1
ATOM 1991 O O . ILE A 1 261 ? -47.728 -38.568 33.318 1.00 45.09 261 ILE A O 1
ATOM 1995 N N . HIS A 1 262 ? -49.108 -36.939 32.564 1.00 45.16 262 HIS A N 1
ATOM 1996 C CA . HIS A 1 262 ? -50.360 -37.646 32.285 1.00 45.16 262 HIS A CA 1
ATOM 1997 C C . HIS A 1 262 ? -50.250 -38.785 31.254 1.00 45.16 262 HIS A C 1
ATOM 1999 O O . HIS A 1 262 ? -49.594 -38.601 30.230 1.00 45.16 262 HIS A O 1
ATOM 2005 N N . GLN A 1 263 ? -51.066 -39.838 31.407 1.00 41.00 263 GLN A N 1
ATOM 2006 C CA . GLN A 1 263 ? -52.210 -40.092 30.508 1.00 41.00 263 GLN A CA 1
ATOM 2007 C C . GLN A 1 263 ? -53.083 -41.278 30.951 1.00 41.00 263 GLN A C 1
ATOM 2009 O O . GLN A 1 263 ? -52.558 -42.309 31.362 1.00 41.00 263 GLN A O 1
ATOM 2014 N N . THR A 1 264 ? -54.393 -41.075 30.734 1.00 48.53 264 THR A N 1
ATOM 2015 C CA . THR A 1 264 ? -55.552 -41.999 30.731 1.00 48.53 264 THR A CA 1
ATOM 2016 C C . THR A 1 264 ? -55.957 -42.690 32.023 1.00 48.53 264 THR A C 1
ATOM 2018 O O . THR A 1 264 ? -55.203 -43.550 32.517 1.00 48.53 264 THR A O 1
#

pLDDT: mean 72.39, std 23.79, range [30.16, 98.5]

InterPro domains:
  IPR028422 GREB1 [PTHR15720] (1-253)
  IPR046926 GREB1, N-terminal domain [PF15782] (65-215)

Solvent-accessible surface area (backbone atoms only — not comparable to full-atom values): 17373 Å² total; per-residue (Å²): 143,82,90,88,85,85,81,86,73,61,63,64,63,57,49,52,51,50,54,50,52,51,51,51,54,74,72,44,85,71,78,70,78,70,56,69,67,62,52,53,51,55,52,50,50,52,52,50,55,60,57,61,73,71,72,86,82,88,85,88,83,87,85,84,88,80,90,79,91,75,94,71,92,73,90,73,80,72,70,80,82,71,86,73,75,72,76,76,65,90,89,56,40,73,50,73,49,15,24,36,85,61,28,65,25,30,43,92,73,45,27,78,56,91,76,87,72,58,91,66,42,40,46,30,27,30,55,29,84,86,40,79,93,46,38,32,50,34,33,32,38,47,58,47,38,50,46,98,87,24,44,85,44,45,87,74,38,44,35,30,41,69,57,80,62,54,68,76,32,54,41,48,54,62,43,32,61,42,40,20,51,58,68,97,60,85,72,44,58,78,80,27,48,43,26,37,44,42,63,48,98,87,60,37,50,42,87,48,58,70,57,49,58,70,89,69,75,68,89,72,87,74,88,78,88,82,76,84,78,85,80,77,82,73,84,87,87,80,87,84,88,81,88,82,85,89,84,84,86,82,87,79,86,88,86,91,82,91,84,89,83,89,81,135

Foldseek 3Di:
DDDPDDDCPPVVVVVVVVVVVVVCVVPDPPPPPPDPVVVVVVVVVVVVVVVVVPDDDDDDDDDDDDDDDDDDDDPPPDDPPDPPPDPPPPQFDLDAQAFRPRFGQWLVVCFQPDFDADPQWFWFWWDAPVCNVTTGIWIWRCQQAADPVQDRHDPFTWIAHRRPGRGGDRHQVVVCRRSSRDDPDPRDCVVTTFFTWDQDPVRTIDTHDTGRNPPPPPPPPDDDPDDDDPPPPDDDDDDDDDDDDDDDDDDDDDDDDDDDDDDD

Radius of gyration: 36.55 Å; Cα contacts (8 Å, |Δi|>4): 268; chains: 1; bounding box: 123×97×97 Å